Protein AF-0000000082655711 (afdb_homodimer)

Sequence (276 aa):
MALKSEDLSSGFRHGKVMAFINERMSRHAKGPEFYLENVSLSWEKVEDKLRAILEDRLVPSQAKEACAWSSLALGVRFAYKQSQLHRHRVQWLHDFAGLHRSAAQALASDLTLLAAQHEVERKEAAFRLQLTQATLAEMALKSEDLSSGFRHGKVMAFINERMSRHAKGPEFYLENVSLSWEKVEDKLRAILEDRLVPSQAKEACAWSSLALGVRFAYKQSQLHRHRVQWLHDFAGLHRSAAQALASDLTLLAAQHEVERKEAAFRLQLTQATLAE

pLDDT: mean 95.24, std 4.36, range [66.62, 98.81]

InterPro domains:
  IPR028193 Testis-expressed protein 13 A-D, N-terminal [PF15186] (6-138)

Radius of gyration: 34.62 Å; Cα contacts (8 Å, |Δi|>4): 309; chains: 2; bounding box: 37×112×72 Å

Secondary structure (DSSP, 8-state):
--S-TT-TTSS---HHHHHHHHHHHTTSTHHHHHHHHTTTS-HHHHHHHHHHHHH-TTS-HHHHHHHHHHHHHHHHHHHHHHHHHHHHHHHHHHHHHHHHHHHHHHHHHHHHHHHHHHHHHHHHHHHHHHHHHHHHH-/--S-TT-TTSS---HHHHHHHHHHHTTSTHHHHHHHHTTTS-HHHHHHHHHHHHH-TTS-HHHHHHHHHHHHHHHHHHHHHHHHHHHHHHHHHHHHHHHHHHHHHHHHHHHHHHHHHHHHHHHHHHHHHHHHHHHHH-

Foldseek 3Di:
DLQDPPPPLLLDDDPVVSVVLVVLLVLDPLLSVLLVVCLPDALVVLVVVLVVLVPDPVHDPSNNRSSVSSSVSSVSSNVSVVVVVVVVVVVVVVVVVVVVVVVVVVVVVVVVVVVVVVVVVVVVVVVVVVVVVVVVVD/DLQDPPPPLLLDDDPVVSVVLVVLLVLDPLQSVLLVVCLPDALVVLVVVLVVLVPDPVHDPSNNRSSVSSSVSSVSSNVSVVVVVVVVVVVVVVVVVVVVVVVVVVVVVVVVVVVVVVVVVVVVVVVVVVVVVVVVVD

Structure (mmCIF, N/CA/C/O backbone):
data_AF-0000000082655711-model_v1
#
loop_
_entity.id
_entity.type
_entity.pdbx_description
1 polymer 'Testis-expressed sequence 13A protein-like'
#
loop_
_atom_site.group_PDB
_atom_site.id
_atom_site.type_symbol
_atom_site.label_atom_id
_atom_site.label_alt_id
_atom_site.label_comp_id
_atom_site.label_asym_id
_atom_site.label_entity_id
_atom_site.label_seq_id
_atom_site.pdbx_PDB_ins_code
_atom_site.Cartn_x
_atom_site.Cartn_y
_atom_site.Cartn_z
_atom_site.occupancy
_atom_site.B_iso_or_equiv
_atom_site.auth_seq_id
_atom_site.auth_comp_id
_atom_site.auth_asym_id
_atom_site.auth_atom_id
_atom_site.pdbx_PDB_model_num
ATOM 1 N N . MET A 1 1 ? -13.398 -25.484 -4.074 1 84 1 MET A N 1
ATOM 2 C CA . MET A 1 1 ? -12.609 -24.469 -4.77 1 84 1 MET A CA 1
ATOM 3 C C . MET A 1 1 ? -12.062 -23.438 -3.787 1 84 1 MET A C 1
ATOM 5 O O . MET A 1 1 ? -12.789 -22.938 -2.924 1 84 1 MET A O 1
ATOM 9 N N . ALA A 1 2 ? -10.828 -23.391 -3.715 1 90 2 ALA A N 1
ATOM 10 C CA . ALA A 1 2 ? -10.164 -22.484 -2.764 1 90 2 ALA A CA 1
ATOM 11 C C . ALA A 1 2 ? -10.398 -21.031 -3.135 1 90 2 ALA A C 1
ATOM 13 O O . ALA A 1 2 ? -10.805 -20.219 -2.293 1 90 2 ALA A O 1
ATOM 14 N N . LEU A 1 3 ? -10.281 -20.734 -4.406 1 92.94 3 LEU A N 1
ATOM 15 C CA . LEU A 1 3 ? -10.57 -19.406 -4.914 1 92.94 3 LEU A CA 1
ATOM 16 C C . LEU A 1 3 ? -12.039 -19.266 -5.289 1 92.94 3 LEU A C 1
ATOM 18 O O . LEU A 1 3 ? -12.484 -19.828 -6.285 1 92.94 3 LEU A O 1
ATOM 22 N N . LYS A 1 4 ? -12.773 -18.547 -4.445 1 90.38 4 LYS A N 1
ATOM 23 C CA . LYS A 1 4 ? -14.211 -18.391 -4.668 1 90.38 4 LYS A CA 1
ATOM 24 C C . LYS A 1 4 ? -14.516 -17.078 -5.391 1 90.38 4 LYS A C 1
ATOM 26 O O . LYS A 1 4 ? -13.945 -16.031 -5.055 1 90.38 4 LYS A O 1
ATOM 31 N N . SER A 1 5 ? -15.422 -17.188 -6.293 1 84.81 5 SER A N 1
ATOM 32 C CA . SER A 1 5 ? -15.781 -16.016 -7.082 1 84.81 5 SER A CA 1
ATOM 33 C C . SER A 1 5 ? -16.422 -14.938 -6.215 1 84.81 5 SER A C 1
ATOM 35 O O . SER A 1 5 ? -16.344 -13.75 -6.527 1 84.81 5 SER A O 1
ATOM 37 N N . GLU A 1 6 ? -16.969 -15.32 -5.172 1 87.62 6 GLU A N 1
ATOM 38 C CA . GLU A 1 6 ? -17.672 -14.383 -4.293 1 87.62 6 GLU A CA 1
ATOM 39 C C . GLU A 1 6 ? -16.688 -13.656 -3.377 1 87.62 6 GLU A C 1
ATOM 41 O O . GLU A 1 6 ? -17.062 -12.688 -2.711 1 87.62 6 GLU A O 1
ATOM 46 N N . ASP A 1 7 ? -15.547 -14.156 -3.332 1 90.38 7 ASP A N 1
ATOM 47 C CA . ASP A 1 7 ? -14.555 -13.523 -2.469 1 90.38 7 ASP A CA 1
ATOM 48 C C . ASP A 1 7 ? -13.93 -12.312 -3.148 1 90.38 7 ASP A C 1
ATOM 50 O O . ASP A 1 7 ? -12.953 -12.445 -3.898 1 90.38 7 ASP A O 1
ATOM 54 N N . LEU A 1 8 ? -14.352 -11.203 -2.809 1 87.75 8 LEU A N 1
ATOM 55 C CA . LEU A 1 8 ? -13.93 -9.953 -3.426 1 87.75 8 LEU A CA 1
ATOM 56 C C . LEU A 1 8 ? -12.516 -9.578 -2.998 1 87.75 8 LEU A C 1
ATOM 58 O O . LEU A 1 8 ? -11.891 -8.703 -3.604 1 87.75 8 LEU A O 1
ATOM 62 N N . SER A 1 9 ? -12.016 -10.281 -2.027 1 92.56 9 SER A N 1
ATOM 63 C CA . SER A 1 9 ? -10.695 -9.945 -1.495 1 92.56 9 SER A CA 1
ATOM 64 C C . SER A 1 9 ? -9.609 -10.805 -2.123 1 92.56 9 SER A C 1
ATOM 66 O O . SER A 1 9 ? -8.438 -10.727 -1.732 1 92.56 9 SER A O 1
ATOM 68 N N . SER A 1 10 ? -9.977 -11.633 -3.061 1 94.5 10 SER A N 1
ATOM 69 C CA . SER A 1 10 ? -9.016 -12.578 -3.629 1 94.5 10 SER A CA 1
ATOM 70 C C . SER A 1 10 ? -7.973 -11.852 -4.477 1 94.5 10 SER A C 1
ATOM 72 O O . SER A 1 10 ? -6.859 -12.352 -4.656 1 94.5 10 SER A O 1
ATOM 74 N N . GLY A 1 11 ? -8.383 -10.781 -5.027 1 95.81 11 GLY A N 1
ATOM 75 C CA . GLY A 1 11 ? -7.484 -10.008 -5.867 1 95.81 11 GLY A CA 1
ATOM 76 C C . GLY A 1 11 ? -7.633 -10.312 -7.344 1 95.81 11 GLY A C 1
ATOM 77 O O . GLY A 1 11 ? -6.965 -9.695 -8.18 1 95.81 11 GLY A O 1
ATOM 78 N N . PHE A 1 12 ? -8.523 -11.25 -7.594 1 97.12 12 PHE A N 1
ATOM 79 C CA . PHE A 1 12 ? -8.766 -11.641 -8.977 1 97.12 12 PHE A CA 1
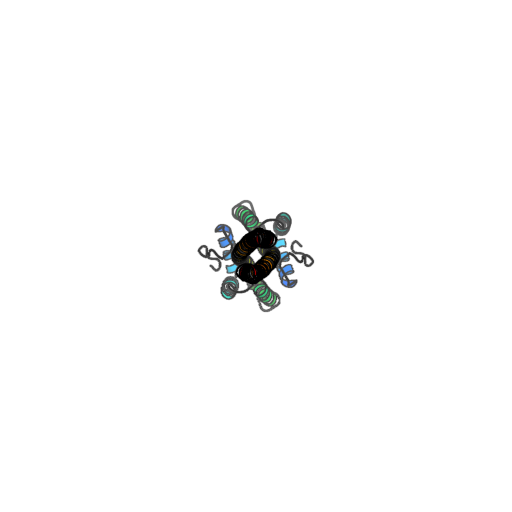ATOM 80 C C . PHE A 1 12 ? -10.086 -11.055 -9.484 1 97.12 12 PHE A C 1
ATOM 82 O O . PHE A 1 12 ? -11.07 -11.023 -8.75 1 97.12 12 PHE A O 1
ATOM 89 N N . ARG A 1 13 ? -10.109 -10.617 -10.688 1 95.38 13 ARG A N 1
ATOM 90 C CA . ARG A 1 13 ? -11.289 -9.977 -11.258 1 95.38 13 ARG A CA 1
ATOM 91 C C . ARG A 1 13 ? -11.992 -10.906 -12.25 1 95.38 13 ARG A C 1
ATOM 93 O O . ARG A 1 13 ? -13.211 -10.859 -12.391 1 95.38 13 ARG A O 1
ATOM 100 N N . HIS A 1 14 ? -11.195 -11.781 -12.859 1 96.44 14 HIS A N 1
ATOM 101 C CA . HIS A 1 14 ? -11.734 -12.578 -13.953 1 96.44 14 HIS A CA 1
ATOM 102 C C . HIS A 1 14 ? -12.016 -14.008 -13.508 1 96.44 14 HIS A C 1
ATOM 104 O O . HIS A 1 14 ? -11.102 -14.711 -13.062 1 96.44 14 HIS A O 1
ATOM 110 N N . GLY A 1 15 ? -13.18 -14.453 -13.727 1 95.31 15 GLY A N 1
ATOM 111 C CA . GLY A 1 15 ? -13.594 -15.797 -13.352 1 95.31 15 GLY A CA 1
ATOM 112 C C . GLY A 1 15 ? -12.789 -16.891 -14.023 1 95.31 15 GLY A C 1
ATOM 113 O O . GLY A 1 15 ? -12.461 -17.906 -13.406 1 95.31 15 GLY A O 1
ATOM 114 N N . LYS A 1 16 ? -12.492 -16.641 -15.297 1 96 16 LYS A N 1
ATOM 115 C CA . LYS A 1 16 ? -11.727 -17.609 -16.062 1 96 16 LYS A CA 1
ATOM 116 C C . LYS A 1 16 ? -10.352 -17.859 -15.438 1 96 16 LYS A C 1
ATOM 118 O O . LYS A 1 16 ? -9.875 -18.984 -15.391 1 96 16 LYS A O 1
ATOM 123 N N . VAL A 1 17 ? -9.75 -16.797 -14.977 1 97.88 17 VAL A N 1
ATOM 124 C CA . VAL A 1 17 ? -8.438 -16.891 -14.344 1 97.88 17 VAL A CA 1
ATOM 125 C C . VAL A 1 17 ? -8.555 -17.656 -13.023 1 97.88 17 VAL A C 1
ATOM 127 O O . VAL A 1 17 ? -7.785 -18.578 -12.766 1 97.88 17 VAL A O 1
ATOM 130 N N . MET A 1 18 ? -9.523 -17.328 -12.281 1 97.62 18 MET A N 1
ATOM 131 C CA . MET A 1 18 ? -9.75 -17.984 -10.992 1 97.62 18 MET A CA 1
ATOM 132 C C . MET A 1 18 ? -9.992 -19.484 -11.18 1 97.62 18 MET A C 1
ATOM 134 O O . MET A 1 18 ? -9.43 -20.297 -10.453 1 97.62 18 MET A O 1
ATOM 138 N N . ALA A 1 19 ? -10.828 -19.797 -12.133 1 97.12 19 ALA A N 1
ATOM 139 C CA . ALA A 1 19 ? -11.133 -21.188 -12.406 1 97.12 19 ALA A CA 1
ATOM 140 C C . ALA A 1 19 ? -9.875 -21.969 -12.789 1 97.12 19 ALA A C 1
ATOM 142 O O . ALA A 1 19 ? -9.68 -23.094 -12.344 1 97.12 19 ALA A O 1
ATOM 143 N N . PHE A 1 20 ? -9.047 -21.359 -13.594 1 98.25 20 PHE A N 1
ATOM 144 C CA . PHE A 1 20 ? -7.82 -22 -14.055 1 98.25 20 PHE A CA 1
ATOM 145 C C . PHE A 1 20 ? -6.887 -22.297 -12.883 1 98.25 20 PHE A C 1
ATOM 147 O O . PHE A 1 20 ? -6.363 -23.406 -12.758 1 98.25 20 PHE A O 1
ATOM 154 N N . ILE A 1 21 ? -6.695 -21.266 -12.039 1 98.19 21 ILE A N 1
ATOM 155 C CA . ILE A 1 21 ? -5.805 -21.406 -10.891 1 98.19 21 ILE A CA 1
ATOM 156 C C . ILE A 1 21 ? -6.367 -22.438 -9.922 1 98.19 21 ILE A C 1
ATOM 158 O O . ILE A 1 21 ? -5.625 -23.266 -9.391 1 98.19 21 ILE A O 1
ATOM 162 N N . ASN A 1 22 ? -7.684 -22.438 -9.758 1 98.19 22 ASN A N 1
ATOM 163 C CA . ASN A 1 22 ? -8.32 -23.422 -8.891 1 98.19 22 ASN A CA 1
ATOM 164 C C . ASN A 1 22 ? -8.078 -24.844 -9.391 1 98.19 22 ASN A C 1
ATOM 166 O O . ASN A 1 22 ? -7.828 -25.75 -8.594 1 98.19 22 ASN A O 1
ATOM 170 N N . GLU A 1 23 ? -8.164 -24.969 -10.625 1 98.06 23 GLU A N 1
ATOM 171 C CA . GLU A 1 23 ? -7.914 -26.281 -11.211 1 98.06 23 GLU A CA 1
ATOM 172 C C . GLU A 1 23 ? -6.488 -26.75 -10.945 1 98.06 23 GLU A C 1
ATOM 174 O O . GLU A 1 23 ? -6.262 -27.922 -10.617 1 98.06 23 GLU A O 1
ATOM 179 N N . ARG A 1 24 ? -5.562 -25.828 -11.062 1 97.88 24 ARG A N 1
ATOM 180 C CA . ARG A 1 24 ? -4.164 -26.172 -10.836 1 97.88 24 ARG A CA 1
ATOM 181 C C . ARG A 1 24 ? -3.912 -26.5 -9.367 1 97.88 24 ARG A C 1
ATOM 183 O O . ARG A 1 24 ? -3.217 -27.469 -9.047 1 97.88 24 ARG A O 1
ATOM 190 N N . MET A 1 25 ? -4.496 -25.781 -8.492 1 97.5 25 MET A N 1
ATOM 191 C CA . MET A 1 25 ? -4.375 -26.016 -7.059 1 97.5 25 MET A CA 1
ATOM 192 C C . MET A 1 25 ? -4.957 -27.375 -6.68 1 97.5 25 MET A C 1
ATOM 194 O O . MET A 1 25 ? -4.445 -28.047 -5.777 1 97.5 25 MET A O 1
ATOM 198 N N . SER A 1 26 ? -5.984 -27.797 -7.355 1 97.69 26 SER A N 1
ATOM 199 C CA . SER A 1 26 ? -6.766 -28.969 -6.973 1 97.69 26 SER A CA 1
ATOM 200 C C . SER A 1 26 ? -6.141 -30.25 -7.512 1 97.69 26 SER A C 1
ATOM 202 O O . SER A 1 26 ? -6.668 -31.344 -7.293 1 97.69 26 SER A O 1
ATOM 204 N N . ARG A 1 27 ? -5.016 -30.094 -8.242 1 97.19 27 ARG A N 1
ATOM 205 C CA . ARG A 1 27 ? -4.336 -31.281 -8.734 1 97.19 27 ARG A CA 1
ATOM 206 C C . ARG A 1 27 ? -3.826 -32.125 -7.582 1 97.19 27 ARG A C 1
ATOM 208 O O . ARG A 1 27 ? -3.514 -33.312 -7.77 1 97.19 27 ARG A O 1
ATOM 215 N N . HIS A 1 28 ? -3.693 -31.578 -6.469 1 97.81 28 HIS A N 1
ATOM 216 C CA . HIS A 1 28 ? -3.412 -32.281 -5.219 1 97.81 28 HIS A CA 1
ATOM 217 C C . HIS A 1 28 ? -4.207 -31.672 -4.062 1 97.81 28 HIS A C 1
ATOM 219 O O . HIS A 1 28 ? -4.371 -30.453 -3.98 1 97.81 28 HIS A O 1
ATOM 225 N N . ALA A 1 29 ? -4.598 -32.5 -3.164 1 96.75 29 ALA A N 1
ATOM 226 C CA . ALA A 1 29 ? -5.465 -32.062 -2.07 1 96.75 29 ALA A CA 1
ATOM 227 C C . ALA A 1 29 ? -4.785 -30.984 -1.223 1 96.75 29 ALA A C 1
ATOM 229 O O . ALA A 1 29 ? -5.453 -30.109 -0.664 1 96.75 29 ALA A O 1
ATOM 230 N N . LYS A 1 30 ? -3.5 -30.969 -1.137 1 97.31 30 LYS A N 1
ATOM 231 C CA . LYS A 1 30 ? -2.754 -30.031 -0.296 1 97.31 30 LYS A CA 1
ATOM 232 C C . LYS A 1 30 ? -2.826 -28.609 -0.851 1 97.31 30 LYS A C 1
ATOM 234 O O . LYS A 1 30 ? -2.553 -27.656 -0.136 1 97.31 30 LYS A O 1
ATOM 239 N N . GLY A 1 31 ? -3.188 -28.562 -2.133 1 97.88 31 GLY A N 1
ATOM 240 C CA . GLY A 1 31 ? -3.287 -27.25 -2.746 1 97.88 31 GLY A CA 1
ATOM 241 C C . GLY A 1 31 ? -4.34 -26.359 -2.104 1 97.88 31 GLY A C 1
ATOM 242 O O . GLY A 1 31 ? -4.012 -25.391 -1.428 1 97.88 31 GLY A O 1
ATOM 243 N N . PRO A 1 32 ? -5.582 -26.828 -2.248 1 97.81 32 PRO A N 1
ATOM 244 C CA . PRO A 1 32 ? -6.656 -26.047 -1.635 1 97.81 32 PRO A CA 1
ATOM 245 C C . PRO A 1 32 ? -6.52 -25.938 -0.118 1 97.81 32 PRO A C 1
ATOM 247 O O . PRO A 1 32 ? -6.844 -24.906 0.467 1 97.81 32 PRO A O 1
ATOM 250 N N . GLU A 1 33 ? -6.078 -26.969 0.496 1 98 33 GLU A N 1
ATOM 251 C CA . GLU A 1 33 ? -5.875 -26.938 1.942 1 98 33 GLU A CA 1
ATOM 252 C C . GLU A 1 33 ? -4.875 -25.859 2.346 1 98 33 GLU A C 1
ATOM 254 O O . GLU A 1 33 ? -5.109 -25.125 3.301 1 98 33 GLU A O 1
ATOM 259 N N . PHE A 1 34 ? -3.785 -25.766 1.668 1 98.62 34 PHE A N 1
ATOM 260 C CA . PHE A 1 34 ? -2.762 -24.766 1.931 1 98.62 34 PHE A CA 1
ATOM 261 C C . PHE A 1 34 ? -3.336 -23.359 1.804 1 98.62 34 PHE A C 1
ATOM 263 O O . PHE A 1 34 ? -3.076 -22.5 2.646 1 98.62 34 PHE A O 1
ATOM 270 N N . TYR A 1 35 ? -4.066 -23.156 0.752 1 98.44 35 TYR A N 1
ATOM 271 C CA . TYR A 1 35 ? -4.66 -21.844 0.518 1 98.44 35 TYR A CA 1
ATOM 272 C C . TYR A 1 35 ? -5.539 -21.422 1.689 1 98.44 35 TYR A C 1
ATOM 274 O O . TYR A 1 35 ? -5.375 -20.328 2.236 1 98.44 35 TYR A O 1
ATOM 282 N N . LEU A 1 36 ? -6.426 -22.328 2.037 1 97.62 36 LEU A N 1
ATOM 283 C CA . LEU A 1 36 ? -7.422 -22.016 3.057 1 97.62 36 LEU A CA 1
ATOM 284 C C . LEU A 1 36 ? -6.762 -21.812 4.418 1 97.62 36 LEU A C 1
ATOM 286 O O . LEU A 1 36 ? -7.18 -20.969 5.203 1 97.62 36 LEU A O 1
ATOM 290 N N . GLU A 1 37 ? -5.77 -22.531 4.723 1 97.81 37 GLU A N 1
ATOM 291 C CA . GLU A 1 37 ? -5.082 -22.453 6.008 1 97.81 37 GLU A CA 1
ATOM 292 C C . GLU A 1 37 ? -4.281 -21.172 6.137 1 97.81 37 GLU A C 1
ATOM 294 O O . GLU A 1 37 ? -3.98 -20.734 7.25 1 97.81 37 GLU A O 1
ATOM 299 N N . ASN A 1 38 ? -3.959 -20.531 5.012 1 98.12 38 ASN A N 1
ATOM 300 C CA . ASN A 1 38 ? -2.98 -19.453 5.078 1 98.12 38 ASN A CA 1
ATOM 301 C C . ASN A 1 38 ? -3.553 -18.156 4.535 1 98.12 38 ASN A C 1
ATOM 303 O O . ASN A 1 38 ? -2.805 -17.219 4.246 1 98.12 38 ASN A O 1
ATOM 307 N N . VAL A 1 39 ? -4.828 -18.016 4.418 1 96.75 39 VAL A N 1
ATOM 308 C CA . VAL A 1 39 ? -5.516 -16.906 3.781 1 96.75 39 VAL A CA 1
ATOM 309 C C . VAL A 1 39 ? -5.254 -15.617 4.566 1 96.75 39 VAL A C 1
ATOM 311 O O . VAL A 1 39 ? -5.242 -14.523 3.996 1 96.75 39 VAL A O 1
ATOM 314 N N . SER A 1 40 ? -4.992 -15.727 5.84 1 95.62 40 SER A N 1
ATOM 315 C CA . SER A 1 40 ? -4.883 -14.547 6.695 1 95.62 40 SER A CA 1
ATOM 316 C C . SER A 1 40 ? -3.426 -14.148 6.906 1 95.62 40 SER A C 1
ATOM 318 O O . SER A 1 40 ? -3.141 -13.141 7.555 1 95.62 40 SER A O 1
ATOM 320 N N . LEU A 1 41 ? -2.533 -14.867 6.34 1 97.19 41 LEU A N 1
ATOM 321 C CA . LEU A 1 41 ? -1.117 -14.633 6.602 1 97.19 41 LEU A CA 1
ATOM 322 C C . LEU A 1 41 ? -0.55 -13.602 5.633 1 97.19 41 LEU A C 1
ATOM 324 O O . LEU A 1 41 ? -1.134 -13.352 4.578 1 97.19 41 LEU A O 1
ATOM 328 N N . SER A 1 42 ? 0.611 -13.039 6.062 1 96.12 42 SER A N 1
ATOM 329 C CA . SER A 1 42 ? 1.376 -12.172 5.172 1 96.12 42 SER A CA 1
ATOM 330 C C . SER A 1 42 ? 2.109 -12.977 4.105 1 96.12 42 SER A C 1
ATOM 332 O O . SER A 1 42 ? 2.275 -14.195 4.246 1 96.12 42 SER A O 1
ATOM 334 N N . TRP A 1 43 ? 2.521 -12.336 3.094 1 97.19 43 TRP A N 1
ATOM 335 C CA . TRP A 1 43 ? 3.24 -13 2.012 1 97.19 43 TRP A CA 1
ATOM 336 C C . TRP A 1 43 ? 4.523 -13.641 2.523 1 97.19 43 TRP A C 1
ATOM 338 O O . TRP A 1 43 ? 4.852 -14.773 2.15 1 97.19 43 TRP A O 1
ATOM 348 N N . GLU A 1 44 ? 5.254 -12.938 3.365 1 96.56 44 GLU A N 1
ATOM 349 C CA . GLU A 1 44 ? 6.512 -13.461 3.896 1 96.56 44 GLU A CA 1
ATOM 350 C C . GLU A 1 44 ? 6.309 -14.805 4.582 1 96.56 44 GLU A C 1
ATOM 352 O O . GLU A 1 44 ? 7.102 -15.734 4.391 1 96.56 44 GLU A O 1
ATOM 357 N N . LYS A 1 45 ? 5.27 -14.852 5.367 1 98.25 45 LYS A N 1
ATOM 358 C CA . LYS A 1 45 ? 4.969 -16.078 6.086 1 98.25 45 LYS A CA 1
ATOM 359 C C . LYS A 1 45 ? 4.543 -17.188 5.125 1 98.25 45 LYS A C 1
ATOM 361 O O . LYS A 1 45 ? 4.945 -18.344 5.277 1 98.25 45 LYS A O 1
ATOM 366 N N . VAL A 1 46 ? 3.77 -16.859 4.168 1 98.69 46 VAL A N 1
ATOM 367 C CA . VAL A 1 46 ? 3.334 -17.828 3.158 1 98.69 46 VAL A CA 1
ATOM 368 C C . VAL A 1 46 ? 4.547 -18.359 2.398 1 98.69 46 VAL A C 1
ATOM 370 O O . VAL A 1 46 ? 4.668 -19.562 2.188 1 98.69 46 VAL A O 1
ATOM 373 N N . GLU A 1 47 ? 5.438 -17.453 1.994 1 98.62 47 GLU A N 1
ATOM 374 C CA . GLU A 1 47 ? 6.621 -17.891 1.26 1 98.62 47 GLU A CA 1
ATOM 375 C C . GLU A 1 47 ? 7.496 -18.797 2.111 1 98.62 47 GLU A C 1
ATOM 377 O O . GLU A 1 47 ? 8.055 -19.781 1.609 1 98.62 47 GLU A O 1
ATOM 382 N N . ASP A 1 48 ? 7.625 -18.469 3.393 1 98.62 48 ASP A N 1
ATOM 383 C CA . ASP A 1 48 ? 8.383 -19.312 4.305 1 98.62 48 ASP A CA 1
ATOM 384 C C . ASP A 1 48 ? 7.836 -20.734 4.316 1 98.62 48 ASP A C 1
ATOM 386 O O . ASP A 1 48 ? 8.602 -21.703 4.262 1 98.62 48 ASP A O 1
ATOM 390 N N . LYS A 1 49 ? 6.551 -20.844 4.41 1 98.69 49 LYS A N 1
ATOM 391 C CA . LYS A 1 49 ? 5.906 -22.156 4.438 1 98.69 49 LYS A CA 1
ATOM 392 C C . LYS A 1 49 ? 6.121 -22.891 3.121 1 98.69 49 LYS A C 1
ATOM 394 O O . LYS A 1 49 ? 6.363 -24.109 3.121 1 98.69 49 LYS A O 1
ATOM 399 N N . LEU A 1 50 ? 5.992 -22.156 2.037 1 98.81 50 LEU A N 1
ATOM 400 C CA . LEU A 1 50 ? 6.23 -22.781 0.739 1 98.81 50 LEU A CA 1
ATOM 401 C C . LEU A 1 50 ? 7.664 -23.297 0.637 1 98.81 50 LEU A C 1
ATOM 403 O O . LEU A 1 50 ? 7.898 -24.406 0.152 1 98.81 50 LEU A O 1
ATOM 407 N N . ARG A 1 51 ? 8.609 -22.469 1.069 1 98.62 51 ARG A N 1
ATOM 408 C CA . ARG A 1 51 ? 10.008 -22.891 1.061 1 98.62 51 ARG A CA 1
ATOM 409 C C . ARG A 1 51 ? 10.18 -24.219 1.796 1 98.62 51 ARG A C 1
ATOM 411 O O . ARG A 1 51 ? 10.844 -25.125 1.298 1 98.62 51 ARG A O 1
ATOM 418 N N . ALA A 1 52 ? 9.57 -24.312 2.947 1 98.62 52 ALA A N 1
ATOM 419 C CA . ALA A 1 52 ? 9.672 -25.531 3.744 1 98.62 52 ALA A CA 1
ATOM 420 C C . ALA A 1 52 ? 9.102 -26.719 2.988 1 98.62 52 ALA A C 1
ATOM 422 O O . ALA A 1 52 ? 9.68 -27.812 3.012 1 98.62 52 ALA A O 1
ATOM 423 N N . ILE A 1 53 ? 8.031 -26.562 2.326 1 98.75 53 ILE A N 1
ATOM 424 C CA . ILE A 1 53 ? 7.395 -27.625 1.559 1 98.75 53 ILE A CA 1
ATOM 425 C C . ILE A 1 53 ? 8.305 -28.047 0.404 1 98.75 53 ILE A C 1
ATOM 427 O O . ILE A 1 53 ? 8.5 -29.234 0.159 1 98.75 53 ILE A O 1
ATOM 431 N N . LEU A 1 54 ? 8.891 -27.094 -0.286 1 98.62 54 LEU A N 1
ATOM 432 C CA . LEU A 1 54 ? 9.727 -27.359 -1.448 1 98.62 54 LEU A CA 1
ATOM 433 C C . LEU A 1 54 ? 11.008 -28.078 -1.037 1 98.62 54 LEU A C 1
ATOM 435 O O . LEU A 1 54 ? 11.586 -28.828 -1.819 1 98.62 54 LEU A O 1
ATOM 439 N N . GLU A 1 55 ? 11.422 -27.906 0.15 1 98.12 55 GLU A N 1
ATOM 440 C CA . GLU A 1 55 ? 12.664 -28.484 0.632 1 98.12 55 GLU A CA 1
ATOM 441 C C . GLU A 1 55 ? 12.422 -29.859 1.259 1 98.12 55 GLU A C 1
ATOM 443 O O . GLU A 1 55 ? 13.367 -30.625 1.48 1 98.12 55 GLU A O 1
ATOM 448 N N . ASP A 1 56 ? 11.164 -30.141 1.529 1 97.75 56 ASP A N 1
ATOM 449 C CA . ASP A 1 56 ? 10.828 -31.406 2.156 1 97.75 56 ASP A CA 1
ATOM 450 C C . ASP A 1 56 ? 10.797 -32.531 1.126 1 97.75 56 ASP A C 1
ATOM 452 O O . ASP A 1 56 ? 9.906 -32.594 0.277 1 97.75 56 ASP A O 1
ATOM 456 N N . ARG A 1 57 ? 11.617 -33.531 1.192 1 96.31 57 ARG A N 1
ATOM 457 C CA . ARG A 1 57 ? 11.773 -34.594 0.23 1 96.31 57 ARG A CA 1
ATOM 458 C C . ARG A 1 57 ? 10.609 -35.594 0.321 1 96.31 57 ARG A C 1
ATOM 460 O O . ARG A 1 57 ? 10.367 -36.375 -0.608 1 96.31 57 ARG A O 1
ATOM 467 N N . LEU A 1 58 ? 9.93 -35.469 1.37 1 97.5 58 LEU A N 1
ATOM 468 C CA . LEU A 1 58 ? 8.828 -36.438 1.576 1 97.5 58 LEU A CA 1
ATOM 469 C C . LEU A 1 58 ? 7.566 -35.938 0.875 1 97.5 58 LEU A C 1
ATOM 471 O O . LEU A 1 58 ? 6.621 -36.719 0.691 1 97.5 58 LEU A O 1
ATOM 475 N N . VAL A 1 59 ? 7.559 -34.719 0.497 1 97.69 59 VAL A N 1
ATOM 476 C CA . VAL A 1 59 ? 6.387 -34.156 -0.173 1 97.69 59 VAL A CA 1
ATOM 477 C C . VAL A 1 59 ? 6.465 -34.438 -1.671 1 97.69 59 VAL A C 1
ATOM 479 O O . VAL A 1 59 ? 7.449 -34.094 -2.326 1 97.69 59 VAL A O 1
ATOM 482 N N . PRO A 1 60 ? 5.43 -35 -2.148 1 97.69 60 PRO A N 1
ATOM 483 C CA . PRO A 1 60 ? 5.441 -35.312 -3.58 1 97.69 60 PRO A CA 1
ATOM 484 C C . PRO A 1 60 ? 5.434 -34.094 -4.461 1 97.69 60 PRO A C 1
ATOM 486 O O . PRO A 1 60 ? 4.953 -33.031 -4.039 1 97.69 60 PRO A O 1
ATOM 489 N N . SER A 1 61 ? 5.895 -34.156 -5.641 1 97.38 61 SER A N 1
ATOM 490 C CA . SER A 1 61 ? 6.039 -33.062 -6.578 1 97.38 61 SER A CA 1
ATOM 491 C C . SER A 1 61 ? 4.691 -32.406 -6.879 1 97.38 61 SER A C 1
ATOM 493 O O . SER A 1 61 ? 4.594 -31.172 -6.98 1 97.38 61 SER A O 1
ATOM 495 N N . GLN A 1 62 ? 3.67 -33.281 -7.027 1 97.62 62 GLN A N 1
ATOM 496 C CA . GLN A 1 62 ? 2.346 -32.719 -7.32 1 97.62 62 GLN A CA 1
ATOM 497 C C . GLN A 1 62 ? 1.844 -31.844 -6.18 1 97.62 62 GLN A C 1
ATOM 499 O O . GLN A 1 62 ? 1.212 -30.812 -6.418 1 97.62 62 GLN A O 1
ATOM 504 N N . ALA A 1 63 ? 2.129 -32.281 -5.016 1 98.31 63 ALA A N 1
ATOM 505 C CA . ALA A 1 63 ? 1.745 -31.5 -3.844 1 98.31 63 ALA A CA 1
ATOM 506 C C . ALA A 1 63 ? 2.529 -30.188 -3.779 1 98.31 63 ALA A C 1
ATOM 508 O O . ALA A 1 63 ? 1.974 -29.141 -3.439 1 98.31 63 ALA A O 1
ATOM 509 N N . LYS A 1 64 ? 3.832 -30.219 -4.051 1 98.62 64 LYS A N 1
ATOM 510 C CA . LYS A 1 64 ? 4.664 -29.031 -4.086 1 98.62 64 LYS A CA 1
ATOM 511 C C . LYS A 1 64 ? 4.125 -28.016 -5.086 1 98.62 64 LYS A C 1
ATOM 513 O O . LYS A 1 64 ? 4.008 -26.828 -4.773 1 98.62 64 LYS A O 1
ATOM 518 N N . GLU A 1 65 ? 3.775 -28.547 -6.195 1 98.69 65 GLU A N 1
ATOM 519 C CA . GLU A 1 65 ? 3.262 -27.672 -7.246 1 98.69 65 GLU A CA 1
ATOM 520 C C . GLU A 1 65 ? 1.923 -27.047 -6.844 1 98.69 65 GLU A C 1
ATOM 522 O O . GLU A 1 65 ? 1.706 -25.844 -7.023 1 98.69 65 GLU A O 1
ATOM 527 N N . ALA A 1 66 ? 1.039 -27.891 -6.324 1 98.62 66 ALA A N 1
ATOM 528 C CA . ALA A 1 66 ? -0.27 -27.406 -5.895 1 98.62 66 ALA A CA 1
ATOM 529 C C . ALA A 1 66 ? -0.131 -26.328 -4.828 1 98.62 66 ALA A C 1
ATOM 531 O O . ALA A 1 66 ? -0.813 -25.297 -4.879 1 98.62 66 ALA A O 1
ATOM 532 N N . CYS A 1 67 ? 0.759 -26.531 -3.91 1 98.75 67 CYS A N 1
ATOM 533 C CA . CYS A 1 67 ? 0.978 -25.547 -2.848 1 98.75 67 CYS A CA 1
ATOM 534 C C . CYS A 1 67 ? 1.602 -24.281 -3.4 1 98.75 67 CYS A C 1
ATOM 536 O O . CYS A 1 67 ? 1.325 -23.188 -2.906 1 98.75 67 CYS A O 1
ATOM 538 N N . ALA A 1 68 ? 2.447 -24.391 -4.375 1 98.81 68 ALA A N 1
ATOM 539 C CA . ALA A 1 68 ? 3.043 -23.219 -4.992 1 98.81 68 ALA A CA 1
ATOM 540 C C . ALA A 1 68 ? 1.981 -22.359 -5.684 1 98.81 68 ALA A C 1
ATOM 542 O O . ALA A 1 68 ? 1.996 -21.141 -5.582 1 98.81 68 ALA A O 1
ATOM 543 N N . TRP A 1 69 ? 1.048 -23 -6.367 1 98.69 69 TRP A N 1
ATOM 544 C CA . TRP A 1 69 ? -0.079 -22.281 -6.949 1 98.69 69 TRP A CA 1
ATOM 545 C C . TRP A 1 69 ? -0.859 -21.516 -5.879 1 98.69 69 TRP A C 1
ATOM 547 O O . TRP A 1 69 ? -1.162 -20.344 -6.035 1 98.69 69 TRP A O 1
ATOM 557 N N . SER A 1 70 ? -1.122 -22.188 -4.809 1 98.69 70 SER A N 1
ATOM 558 C CA . SER A 1 70 ? -1.842 -21.594 -3.686 1 98.69 70 SER A CA 1
ATOM 559 C C . SER A 1 70 ? -1.081 -20.406 -3.105 1 98.69 70 SER A C 1
ATOM 561 O O . SER A 1 70 ? -1.67 -19.359 -2.832 1 98.69 70 SER A O 1
ATOM 563 N N . SER A 1 71 ? 0.197 -20.578 -2.936 1 98.81 71 SER A N 1
ATOM 564 C CA . SER A 1 71 ? 1.026 -19.516 -2.367 1 98.81 71 SER A CA 1
ATOM 565 C C . SER A 1 71 ? 0.976 -18.25 -3.223 1 98.81 71 SER A C 1
ATOM 567 O O . SER A 1 71 ? 0.76 -17.156 -2.707 1 98.81 71 SER A O 1
ATOM 569 N N . LEU A 1 72 ? 1.097 -18.469 -4.477 1 98.69 72 LEU A N 1
ATOM 570 C CA . LEU A 1 72 ? 1.124 -17.312 -5.367 1 98.69 72 LEU A CA 1
ATOM 571 C C . LEU A 1 72 ? -0.243 -16.641 -5.422 1 98.69 72 LEU A C 1
ATOM 573 O O . LEU A 1 72 ? -0.331 -15.406 -5.496 1 98.69 72 LEU A O 1
ATOM 577 N N . ALA A 1 73 ? -1.275 -17.469 -5.43 1 98.31 73 ALA A N 1
ATOM 578 C CA . ALA A 1 73 ? -2.617 -16.891 -5.348 1 98.31 73 ALA A CA 1
ATOM 579 C C . ALA A 1 73 ? -2.785 -16.062 -4.074 1 98.31 73 ALA A C 1
ATOM 581 O O . ALA A 1 73 ? -3.393 -14.992 -4.094 1 98.31 73 ALA A O 1
ATOM 582 N N . LEU A 1 74 ? -2.285 -16.547 -3.002 1 98.31 74 LEU A N 1
ATOM 583 C CA . LEU A 1 74 ? -2.328 -15.828 -1.739 1 98.31 74 LEU A CA 1
ATOM 584 C C . LEU A 1 74 ? -1.538 -14.523 -1.835 1 98.31 74 LEU A C 1
ATOM 586 O O . LEU A 1 74 ? -1.896 -13.523 -1.204 1 98.31 74 LEU A O 1
ATOM 590 N N . GLY A 1 75 ? -0.441 -14.609 -2.615 1 97.69 75 GLY A N 1
ATOM 591 C CA . GLY A 1 75 ? 0.297 -13.383 -2.857 1 97.69 75 GLY A CA 1
ATOM 592 C C . GLY A 1 75 ? -0.547 -12.297 -3.496 1 97.69 75 GLY A C 1
ATOM 593 O O . GLY A 1 75 ? -0.468 -11.133 -3.104 1 97.69 75 GLY A O 1
ATOM 594 N N . VAL A 1 76 ? -1.329 -12.672 -4.422 1 97.19 76 VAL A N 1
ATOM 595 C CA . VAL A 1 76 ? -2.213 -11.742 -5.105 1 97.19 76 VAL A CA 1
ATOM 596 C C . VAL A 1 76 ? -3.258 -11.203 -4.125 1 97.19 76 VAL A C 1
ATOM 598 O O . VAL A 1 76 ? -3.537 -10.008 -4.098 1 97.19 76 VAL A O 1
ATOM 601 N N . ARG A 1 77 ? -3.783 -12.07 -3.361 1 96.94 77 ARG A N 1
ATOM 602 C CA . ARG A 1 77 ? -4.746 -11.664 -2.344 1 96.94 77 ARG A CA 1
ATOM 603 C C . ARG A 1 77 ? -4.141 -10.641 -1.386 1 96.94 77 ARG A C 1
ATOM 605 O O . ARG A 1 77 ? -4.77 -9.633 -1.063 1 96.94 77 ARG A O 1
ATOM 612 N N . PHE A 1 78 ? -3.004 -10.969 -0.923 1 96.5 78 PHE A N 1
ATOM 613 C CA . PHE A 1 78 ? -2.299 -10.086 0.001 1 96.5 78 PHE A CA 1
ATOM 614 C C . PHE A 1 78 ? -2.109 -8.703 -0.61 1 96.5 78 PHE A C 1
ATOM 616 O O . PHE A 1 78 ? -2.303 -7.691 0.064 1 96.5 78 PHE A O 1
ATOM 623 N N . ALA A 1 79 ? -1.714 -8.711 -1.816 1 95.25 79 ALA A N 1
ATOM 624 C CA . ALA A 1 79 ? -1.506 -7.441 -2.514 1 95.25 79 ALA A CA 1
ATOM 625 C C . ALA A 1 79 ? -2.783 -6.605 -2.525 1 95.25 79 ALA A C 1
ATOM 627 O O . ALA A 1 79 ? -2.746 -5.398 -2.271 1 95.25 79 ALA A O 1
ATOM 628 N N . TYR A 1 80 ? -3.822 -7.176 -2.816 1 95.56 80 TYR A N 1
ATOM 629 C CA . TYR A 1 80 ? -5.105 -6.484 -2.869 1 95.56 80 TYR A CA 1
ATOM 630 C C . TYR A 1 80 ? -5.469 -5.906 -1.506 1 95.56 80 TYR A C 1
ATOM 632 O O . TYR A 1 80 ? -5.812 -4.727 -1.397 1 95.56 80 TYR A O 1
ATOM 640 N N . LYS A 1 81 ? -5.375 -6.746 -0.525 1 94.12 81 LYS A N 1
ATOM 641 C CA . LYS A 1 81 ? -5.715 -6.305 0.826 1 94.12 81 LYS A CA 1
ATOM 642 C C . LYS A 1 81 ? -4.828 -5.141 1.263 1 94.12 81 LYS A C 1
ATOM 644 O O . LYS A 1 81 ? -5.312 -4.176 1.856 1 94.12 81 LYS A O 1
ATOM 649 N N . GLN A 1 82 ? -3.584 -5.289 0.983 1 92.19 82 GLN A N 1
ATOM 650 C CA . GLN A 1 82 ? -2.641 -4.23 1.338 1 92.19 82 GLN A CA 1
ATOM 651 C C . GLN A 1 82 ? -2.988 -2.924 0.633 1 92.19 82 GLN A C 1
ATOM 653 O O . GLN A 1 82 ? -2.916 -1.851 1.234 1 92.19 82 GLN A O 1
ATOM 658 N N . SER A 1 83 ? -3.316 -3.006 -0.62 1 91.69 83 SER A N 1
ATOM 659 C CA . SER A 1 83 ? -3.658 -1.813 -1.39 1 91.69 83 SER A CA 1
ATOM 660 C C . SER A 1 83 ? -4.863 -1.096 -0.792 1 91.69 83 SER A C 1
ATOM 662 O O . SER A 1 83 ? -4.883 0.134 -0.71 1 91.69 83 SER A O 1
ATOM 664 N N . GLN A 1 84 ? -5.859 -1.842 -0.408 1 91.88 84 GLN A N 1
ATOM 665 C CA . GLN A 1 84 ? -7.051 -1.266 0.206 1 91.88 84 GLN A CA 1
ATOM 666 C C . GLN A 1 84 ? -6.707 -0.561 1.515 1 91.88 84 GLN A C 1
ATOM 668 O O . GLN A 1 84 ? -7.148 0.566 1.753 1 91.88 84 GLN A O 1
ATOM 673 N N . LEU A 1 85 ? -5.887 -1.162 2.303 1 92.38 85 LEU A N 1
ATOM 674 C CA . LEU A 1 85 ? -5.469 -0.607 3.586 1 92.38 85 LEU A CA 1
ATOM 675 C C . LEU A 1 85 ? -4.652 0.667 3.389 1 92.38 85 LEU A C 1
ATOM 677 O O . LEU A 1 85 ? -4.883 1.667 4.07 1 92.38 85 LEU A O 1
ATOM 681 N N . HIS A 1 86 ? -3.766 0.574 2.473 1 93 86 HIS A N 1
ATOM 682 C CA . HIS A 1 86 ? -2.906 1.719 2.197 1 93 86 HIS A CA 1
ATOM 683 C C . HIS A 1 86 ? -3.713 2.896 1.657 1 93 86 HIS A C 1
ATOM 685 O O . HIS A 1 86 ? -3.457 4.047 2.02 1 93 86 HIS A O 1
ATOM 691 N N . ARG A 1 87 ? -4.688 2.652 0.842 1 92.69 87 ARG A N 1
ATOM 692 C CA . ARG A 1 87 ? -5.527 3.719 0.305 1 92.69 87 ARG A CA 1
ATOM 693 C C . ARG A 1 87 ? -6.27 4.445 1.421 1 92.69 87 ARG A C 1
ATOM 695 O O . ARG A 1 87 ? -6.305 5.676 1.451 1 92.69 87 ARG A O 1
ATOM 702 N N . HIS A 1 88 ? -6.781 3.787 2.365 1 94.62 88 HIS A N 1
ATOM 703 C CA . HIS A 1 88 ? -7.512 4.367 3.486 1 94.62 88 HIS A CA 1
ATOM 704 C C . HIS A 1 88 ? -6.586 5.184 4.383 1 94.62 88 HIS A C 1
ATOM 706 O O . HIS A 1 88 ? -6.941 6.285 4.809 1 94.62 88 HIS A O 1
ATOM 712 N N . ARG A 1 89 ? -5.484 4.605 4.582 1 94.06 89 ARG A N 1
ATOM 713 C CA . ARG A 1 89 ? -4.523 5.27 5.453 1 94.06 89 ARG A CA 1
ATOM 714 C C . ARG A 1 89 ? -4.031 6.574 4.832 1 94.06 89 ARG A C 1
ATOM 716 O O . ARG A 1 89 ? -3.943 7.598 5.512 1 94.06 89 ARG A O 1
ATOM 723 N N . VAL A 1 90 ? -3.746 6.555 3.598 1 94.31 90 VAL A N 1
ATOM 724 C CA . VAL A 1 90 ? -3.273 7.738 2.885 1 94.31 90 VAL A CA 1
ATOM 725 C C . VAL A 1 90 ? -4.367 8.805 2.867 1 94.31 90 VAL A C 1
ATOM 727 O O . VAL A 1 90 ? -4.098 9.977 3.133 1 94.31 90 VAL A O 1
ATOM 730 N N . GLN A 1 91 ? -5.504 8.453 2.617 1 95.19 91 GLN A N 1
ATOM 731 C CA . GLN A 1 91 ? -6.621 9.391 2.598 1 95.19 91 GLN A CA 1
ATOM 732 C C . GLN A 1 91 ? -6.816 10.047 3.965 1 95.19 91 GLN A C 1
ATOM 734 O O . GLN A 1 91 ? -7.008 11.258 4.059 1 95.19 91 GLN A O 1
ATOM 739 N N . TRP A 1 92 ? -6.805 9.242 4.949 1 95.31 92 TRP A N 1
ATOM 740 C CA . TRP A 1 92 ? -6.945 9.742 6.312 1 95.31 92 TRP A CA 1
ATOM 741 C C . TRP A 1 92 ? -5.836 10.742 6.645 1 95.31 92 TRP A C 1
ATOM 743 O O . TRP A 1 92 ? -6.098 11.812 7.195 1 95.31 92 TRP A O 1
ATOM 753 N N . LEU A 1 93 ? -4.625 10.383 6.281 1 95.06 93 LEU A N 1
ATOM 754 C CA . LEU A 1 93 ? -3.488 11.242 6.574 1 95.06 93 LEU A CA 1
ATOM 755 C C . LEU A 1 93 ? -3.568 12.547 5.777 1 95.06 93 LEU A C 1
ATOM 757 O O . LEU A 1 93 ? -3.207 13.609 6.281 1 95.06 93 LEU A O 1
ATOM 761 N N . HIS A 1 94 ? -4.043 12.5 4.566 1 94.81 94 HIS A N 1
ATOM 762 C CA . HIS A 1 94 ? -4.266 13.695 3.758 1 94.81 94 HIS A CA 1
ATOM 763 C C . HIS A 1 94 ? -5.281 14.625 4.414 1 94.81 94 HIS A C 1
ATOM 765 O O . HIS A 1 94 ? -5.051 15.828 4.516 1 94.81 94 HIS A O 1
ATOM 771 N N . ASP A 1 95 ? -6.344 14.078 4.805 1 94.62 95 ASP A N 1
ATOM 772 C CA . ASP A 1 95 ? -7.398 14.852 5.453 1 94.62 95 ASP A CA 1
ATOM 773 C C . ASP A 1 95 ? -6.898 15.484 6.75 1 94.62 95 ASP A C 1
ATOM 775 O O . ASP A 1 95 ? -7.18 16.656 7.027 1 94.62 95 ASP A O 1
ATOM 779 N N . PHE A 1 96 ? -6.234 14.656 7.457 1 94.88 96 PHE A N 1
ATOM 780 C CA . PHE A 1 96 ? -5.672 15.102 8.727 1 94.88 96 PHE A CA 1
ATOM 781 C C . PHE A 1 96 ? -4.688 16.25 8.508 1 94.88 96 PHE A C 1
ATOM 783 O O . PHE A 1 96 ? -4.73 17.25 9.219 1 94.88 96 PHE A O 1
ATOM 790 N N . ALA A 1 97 ? -3.818 16.172 7.66 1 93.5 97 ALA A N 1
ATOM 791 C CA . ALA A 1 97 ? -2.875 17.234 7.316 1 93.5 97 ALA A CA 1
ATOM 792 C C . ALA A 1 97 ? -3.605 18.484 6.848 1 93.5 97 ALA A C 1
ATOM 794 O O . ALA A 1 97 ? -3.236 19.594 7.215 1 93.5 97 ALA A O 1
ATOM 795 N N . GLY A 1 98 ? -4.574 18.266 6.066 1 93.81 98 GLY A N 1
ATOM 796 C CA . GLY A 1 98 ? -5.371 19.375 5.594 1 93.81 98 GLY A CA 1
ATOM 797 C C . GLY A 1 98 ? -6.031 20.156 6.715 1 93.81 98 GLY A C 1
ATOM 798 O O . GLY A 1 98 ? -6.055 21.391 6.695 1 93.81 98 GLY A O 1
ATOM 799 N N . LEU A 1 99 ? -6.555 19.516 7.672 1 94.94 99 LEU A N 1
ATOM 800 C CA . LEU A 1 99 ? -7.176 20.141 8.836 1 94.94 99 LEU A CA 1
ATOM 801 C C . LEU A 1 99 ? -6.168 20.984 9.602 1 94.94 99 LEU A C 1
ATOM 803 O O . LEU A 1 99 ? -6.453 22.141 9.93 1 94.94 99 LEU A O 1
ATOM 807 N N . HIS A 1 100 ? -5.051 20.5 9.82 1 93.06 100 HIS A N 1
ATOM 808 C CA . HIS A 1 100 ? -4.039 21.219 10.586 1 93.06 100 HIS A CA 1
ATOM 809 C C . HIS A 1 100 ? -3.479 22.391 9.781 1 93.06 100 HIS A C 1
ATOM 811 O O . HIS A 1 100 ? -3.197 23.453 10.344 1 93.06 100 HIS A O 1
ATOM 817 N N . ARG A 1 101 ? -3.35 22.109 8.531 1 94.81 101 ARG A N 1
ATOM 818 C CA . ARG A 1 101 ? -2.918 23.203 7.664 1 94.81 101 ARG A CA 1
ATOM 819 C C . ARG A 1 101 ? -3.914 24.359 7.703 1 94.81 101 ARG A C 1
ATOM 821 O O . ARG A 1 101 ? -3.523 25.516 7.867 1 94.81 101 ARG A O 1
ATOM 828 N N . SER A 1 102 ? -5.109 24.094 7.594 1 96.25 102 SER A N 1
ATOM 829 C CA . SER A 1 102 ? -6.152 25.109 7.66 1 96.25 102 SER A CA 1
ATOM 830 C C . SER A 1 102 ? -6.168 25.797 9.016 1 96.25 102 SER A C 1
ATOM 832 O O . SER A 1 102 ? -6.309 27.031 9.102 1 96.25 102 SER A O 1
ATOM 834 N N . ALA A 1 103 ? -6.031 25 10 1 95.44 103 ALA A N 1
ATOM 835 C CA . ALA A 1 103 ? -6 25.562 11.352 1 95.44 103 ALA A CA 1
ATOM 836 C C . ALA A 1 103 ? -4.824 26.531 11.516 1 95.44 103 ALA A C 1
ATOM 838 O O . ALA A 1 103 ? -4.984 27.625 12.055 1 95.44 103 ALA A O 1
ATOM 839 N N . ALA A 1 104 ? -3.701 26.188 11.078 1 95.5 104 ALA A N 1
ATOM 840 C CA . ALA A 1 104 ? -2.521 27.047 11.164 1 95.5 104 ALA A CA 1
ATOM 841 C C . ALA A 1 104 ? -2.721 28.328 10.367 1 95.5 104 ALA A C 1
ATOM 843 O O . ALA A 1 104 ? -2.361 29.422 10.836 1 95.5 104 ALA A O 1
ATOM 844 N N . GLN A 1 105 ? -3.268 28.141 9.219 1 96.56 105 GLN A N 1
ATOM 845 C CA . GLN A 1 105 ? -3.527 29.312 8.383 1 96.56 105 GLN A CA 1
ATOM 846 C C . GLN A 1 105 ? -4.512 30.266 9.062 1 96.56 105 GLN A C 1
ATOM 848 O O . GLN A 1 105 ? -4.32 31.484 9.039 1 96.56 105 GLN A O 1
ATOM 853 N N . ALA A 1 106 ? -5.508 29.734 9.672 1 97.31 106 ALA A N 1
ATOM 854 C CA . ALA A 1 106 ? -6.484 30.547 10.398 1 97.31 106 ALA A CA 1
ATOM 855 C C . ALA A 1 106 ? -5.84 31.234 11.602 1 97.31 106 ALA A C 1
ATOM 857 O O . ALA A 1 106 ? -6.043 32.438 11.82 1 97.31 106 ALA A O 1
ATOM 858 N N . LEU A 1 107 ? -5.055 30.469 12.273 1 97.62 107 LEU A N 1
ATOM 859 C CA . LEU A 1 107 ? -4.383 31.016 13.453 1 97.62 107 LEU A CA 1
ATOM 860 C C . LEU A 1 107 ? -3.391 32.094 13.055 1 97.62 107 LEU A C 1
ATOM 862 O O . LEU A 1 107 ? -3.252 33.094 13.766 1 97.62 107 LEU A O 1
ATOM 866 N N . ALA A 1 108 ? -2.75 31.953 12.031 1 97.31 108 ALA A N 1
ATOM 867 C CA . ALA A 1 108 ? -1.836 32.969 11.523 1 97.31 108 ALA A CA 1
ATOM 868 C C . ALA A 1 108 ? -2.584 34.25 11.172 1 97.31 108 ALA A C 1
ATOM 870 O O . ALA A 1 108 ? -2.121 35.375 11.484 1 97.31 108 ALA A O 1
ATOM 871 N N . SER A 1 109 ? -3.66 34.125 10.547 1 97.94 109 SER A N 1
ATOM 872 C CA . SER A 1 109 ? -4.5 35.281 10.227 1 97.94 109 SER A CA 1
ATOM 873 C C . SER A 1 109 ? -4.984 35.969 11.492 1 97.94 109 SER A C 1
ATOM 875 O O . SER A 1 109 ? -4.941 37.188 11.578 1 97.94 109 SER A O 1
ATOM 877 N N . ASP A 1 110 ? -5.387 35.156 12.414 1 97.75 110 ASP A N 1
ATOM 878 C CA . ASP A 1 110 ? -5.832 35.719 13.695 1 97.75 110 ASP A CA 1
ATOM 879 C C . ASP A 1 110 ? -4.715 36.5 14.383 1 97.75 110 ASP A C 1
ATOM 881 O O . ASP A 1 110 ? -4.949 37.562 14.961 1 97.75 110 ASP A O 1
ATOM 885 N N . LEU A 1 111 ? -3.582 35.938 14.297 1 97.75 111 LEU A N 1
ATOM 886 C CA . LEU A 1 111 ? -2.428 36.594 14.914 1 97.75 111 LEU A CA 1
ATOM 887 C C . LEU A 1 111 ? -2.135 37.906 14.242 1 97.75 111 LEU A C 1
ATOM 889 O O . LEU A 1 111 ? -1.854 38.906 14.922 1 97.75 111 LEU A O 1
ATOM 893 N N . THR A 1 112 ? -2.244 37.969 13 1 97.06 112 THR A N 1
ATOM 894 C CA . THR A 1 112 ? -2.029 39.188 12.242 1 97.06 112 THR A CA 1
ATOM 895 C C . THR A 1 112 ? -3.094 40.219 12.586 1 97.06 112 THR A C 1
ATOM 897 O O . THR A 1 112 ? -2.777 41.406 12.789 1 97.06 112 THR A O 1
ATOM 900 N N . LEU A 1 113 ? -4.309 39.844 12.68 1 97.69 113 LEU A N 1
ATOM 901 C CA . LEU A 1 113 ? -5.418 40.719 13.008 1 97.69 113 LEU A CA 1
ATOM 902 C C . LEU A 1 113 ? -5.273 41.281 14.422 1 97.69 113 LEU A C 1
ATOM 904 O O . LEU A 1 113 ? -5.453 42.469 14.648 1 97.69 113 LEU A O 1
ATOM 908 N N . LEU A 1 114 ? -4.883 40.406 15.312 1 97.56 114 LEU A N 1
ATOM 909 C CA . LEU A 1 114 ? -4.707 40.812 16.703 1 97.56 114 LEU A CA 1
ATOM 910 C C . LEU A 1 114 ? -3.555 41.812 16.828 1 97.56 114 LEU A C 1
ATOM 912 O O . LEU A 1 114 ? -3.658 42.812 17.547 1 97.56 114 LEU A O 1
ATOM 916 N N . ALA A 1 115 ? -2.59 41.562 16.062 1 96.94 115 ALA A N 1
ATOM 917 C CA . ALA A 1 115 ? -1.439 42.469 16.078 1 96.94 115 ALA A CA 1
ATOM 918 C C . ALA A 1 115 ? -1.807 43.812 15.508 1 96.94 115 ALA A C 1
ATOM 920 O O . ALA A 1 115 ? -1.412 44.844 16.062 1 96.94 115 ALA A O 1
ATOM 921 N N . ALA A 1 116 ? -2.566 43.875 14.523 1 97.06 116 ALA A N 1
ATOM 922 C CA . ALA A 1 116 ? -3.014 45.094 13.906 1 97.06 116 ALA A CA 1
ATOM 923 C C . ALA A 1 116 ? -3.941 45.875 14.844 1 97.06 116 ALA A C 1
ATOM 925 O O . ALA A 1 116 ? -3.816 47.094 14.992 1 97.06 116 ALA A O 1
ATOM 926 N N . GLN A 1 117 ? -4.781 45.219 15.477 1 95.94 117 GLN A N 1
ATOM 927 C CA . GLN A 1 117 ? -5.699 45.812 16.438 1 95.94 117 GLN A CA 1
ATOM 928 C C . GLN A 1 117 ? -4.938 46.438 17.609 1 95.94 117 GLN A C 1
ATOM 930 O O . GLN A 1 117 ? -5.258 47.531 18.062 1 95.94 117 GLN A O 1
ATOM 935 N N . HIS A 1 118 ? -3.967 45.75 18.078 1 95.38 118 HIS A N 1
ATOM 936 C CA . HIS A 1 118 ? -3.135 46.219 19.172 1 95.38 118 HIS A CA 1
ATOM 937 C C . HIS A 1 118 ? -2.42 47.5 18.781 1 95.38 118 HIS A C 1
ATOM 939 O O . HIS A 1 118 ? -2.344 48.438 19.578 1 95.38 118 HIS A O 1
ATOM 945 N N . GLU A 1 119 ? -1.981 47.531 17.578 1 94.62 119 GLU A N 1
ATOM 946 C CA . GLU A 1 119 ? -1.289 48.75 17.109 1 94.62 119 GLU A CA 1
ATOM 947 C C . GLU A 1 119 ? -2.234 49.938 17.047 1 94.62 119 GLU A C 1
ATOM 949 O O . GLU A 1 119 ? -1.877 51.031 17.453 1 94.62 119 GLU A O 1
ATOM 954 N N . VAL A 1 120 ? -3.383 49.719 16.594 1 95.88 120 VAL A N 1
ATOM 955 C CA . VAL A 1 120 ? -4.379 50.781 16.5 1 95.88 120 VAL A CA 1
ATOM 956 C C . VAL A 1 120 ? -4.754 51.25 17.891 1 95.88 120 VAL A C 1
ATOM 958 O O . VAL A 1 120 ? -4.812 52.469 18.141 1 95.88 120 VAL A O 1
ATOM 961 N N . GLU A 1 121 ? -4.91 50.406 18.844 1 93.81 121 GLU A N 1
ATOM 962 C CA . GLU A 1 121 ? -5.301 50.75 20.203 1 93.81 121 GLU A CA 1
ATOM 963 C C . GLU A 1 121 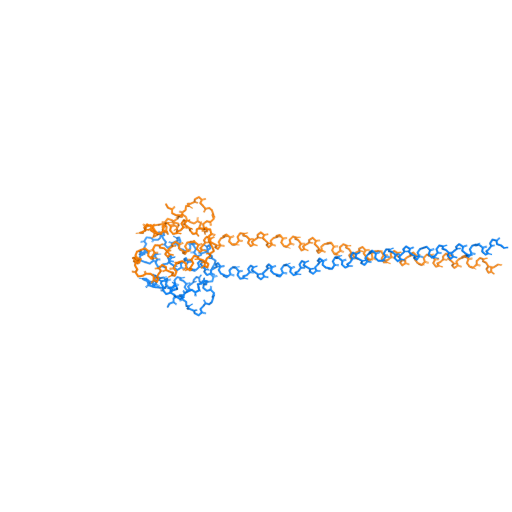? -4.188 51.5 20.922 1 93.81 121 GLU A C 1
ATOM 965 O O . GLU A 1 121 ? -4.453 52.438 21.672 1 93.81 121 GLU A O 1
ATOM 970 N N . ARG A 1 122 ? -3.006 51.125 20.594 1 92.06 122 ARG A N 1
ATOM 971 C CA . ARG A 1 122 ? -1.858 51.812 21.188 1 92.06 122 ARG A CA 1
ATOM 972 C C . ARG A 1 122 ? -1.752 53.25 20.703 1 92.06 122 ARG A C 1
ATOM 974 O O . ARG A 1 122 ? -1.519 54.156 21.484 1 92.06 122 ARG A O 1
ATOM 981 N N . LYS A 1 123 ? -2.068 53.469 19.5 1 93.94 123 LYS A N 1
ATOM 982 C CA . LYS A 1 123 ? -2.016 54.812 18.922 1 93.94 123 LYS A CA 1
ATOM 983 C C . LYS A 1 123 ? -3.154 55.688 19.453 1 93.94 123 LYS A C 1
ATOM 985 O O . LYS A 1 123 ? -2.955 56.844 19.75 1 93.94 123 LYS A O 1
ATOM 990 N N . GLU A 1 124 ? -4.254 55.062 19.609 1 94.5 124 GLU A N 1
ATOM 991 C CA . GLU A 1 124 ? -5.406 55.781 20.141 1 94.5 124 GLU A CA 1
ATOM 992 C C . GLU A 1 124 ? -5.188 56.156 21.609 1 94.5 124 GLU A C 1
ATOM 994 O O . GLU A 1 124 ? -5.504 57.281 22 1 94.5 124 GLU A O 1
ATOM 999 N N . ALA A 1 125 ? -4.59 55.219 22.328 1 92.19 125 ALA A N 1
ATOM 1000 C CA . ALA A 1 125 ? -4.32 55.531 23.734 1 92.19 125 ALA A CA 1
ATOM 1001 C C . ALA A 1 125 ? -3.275 56.625 23.875 1 92.19 125 ALA A C 1
ATOM 1003 O O . ALA A 1 125 ? -3.428 57.531 24.703 1 92.19 125 ALA A O 1
ATOM 1004 N N . ALA A 1 126 ? -2.287 56.562 23.078 1 92.56 126 ALA A N 1
ATOM 1005 C CA . ALA A 1 126 ? -1.254 57.594 23.094 1 92.56 126 ALA A CA 1
ATOM 1006 C C . ALA A 1 126 ? -1.83 58.969 22.703 1 92.56 126 ALA A C 1
ATOM 1008 O O . ALA A 1 126 ? -1.5 59.969 23.328 1 92.56 126 ALA A O 1
ATOM 1009 N N . PHE A 1 127 ? -2.762 58.938 21.797 1 95.88 127 PHE A N 1
ATOM 1010 C CA . PHE A 1 127 ? -3.404 60.156 21.359 1 95.88 127 PHE A CA 1
ATOM 1011 C C . PHE A 1 127 ? -4.266 60.75 22.469 1 95.88 127 PHE A C 1
ATOM 1013 O O . PHE A 1 127 ? -4.215 61.969 22.734 1 95.88 127 PHE A O 1
ATOM 1020 N N . ARG A 1 128 ? -4.945 60.031 23.172 1 93.75 128 ARG A N 1
ATOM 1021 C CA . ARG A 1 128 ? -5.801 60.5 24.266 1 93.75 128 ARG A CA 1
ATOM 1022 C C . ARG A 1 128 ? -4.969 61.031 25.406 1 93.75 128 ARG A C 1
ATOM 1024 O O . ARG A 1 128 ? -5.328 62.062 26 1 93.75 128 ARG A O 1
ATOM 1031 N N . LEU A 1 129 ? -3.916 60.375 25.719 1 91.94 129 LEU A N 1
ATOM 1032 C CA . LEU A 1 129 ? -3.025 60.844 26.781 1 91.94 129 LEU A CA 1
ATOM 1033 C C . LEU A 1 129 ? -2.42 62.188 26.422 1 91.94 129 LEU A C 1
ATOM 1035 O O . LEU A 1 129 ? -2.346 63.094 27.266 1 91.94 129 LEU A O 1
ATOM 1039 N N . GLN A 1 130 ? -2.053 62.344 25.125 1 92.88 130 GLN A N 1
ATOM 1040 C CA . GLN A 1 130 ? -1.482 63.594 24.656 1 92.88 130 GLN A CA 1
ATOM 1041 C C . GLN A 1 130 ? -2.5 64.75 24.75 1 92.88 130 GLN A C 1
ATOM 1043 O O . GLN A 1 130 ? -2.168 65.875 25.172 1 92.88 130 GLN A O 1
ATOM 1048 N N . LEU A 1 131 ? -3.742 64.438 24.422 1 92.31 131 LEU A N 1
ATOM 1049 C CA . LEU A 1 131 ? -4.809 65.438 24.5 1 92.31 131 LEU A CA 1
ATOM 1050 C C . LEU A 1 131 ? -5.066 65.812 25.938 1 92.31 131 LEU A C 1
ATOM 1052 O O . LEU A 1 131 ? -5.242 67 26.219 1 92.31 131 LEU A O 1
ATOM 1056 N N . THR A 1 132 ? -4.941 64.875 26.828 1 91.38 132 THR A N 1
ATOM 1057 C CA . THR A 1 132 ? -5.176 65.188 28.234 1 91.38 132 THR A CA 1
ATOM 1058 C C . THR A 1 132 ? -4.027 66 28.828 1 91.38 132 THR A C 1
ATOM 1060 O O . THR A 1 132 ? -4.258 66.938 29.609 1 91.38 132 THR A O 1
ATOM 1063 N N . GLN A 1 133 ? -2.828 65.75 28.344 1 88.88 133 GLN A N 1
ATOM 1064 C CA . GLN A 1 133 ? -1.658 66.5 28.828 1 88.88 133 GLN A CA 1
ATOM 1065 C C . GLN A 1 133 ? -1.622 67.938 28.281 1 88.88 133 GLN A C 1
ATOM 1067 O O . GLN A 1 133 ? -1.21 68.875 28.984 1 88.88 133 GLN A O 1
ATOM 1072 N N . ALA A 1 134 ? -2.146 68.062 27.172 1 89.19 134 ALA A N 1
ATOM 1073 C CA . ALA A 1 134 ? -2.189 69.375 26.578 1 89.19 134 ALA A CA 1
ATOM 1074 C C . ALA A 1 134 ? -3.207 70.312 27.281 1 89.19 134 ALA A C 1
ATOM 1076 O O . ALA A 1 134 ? -2.998 71.5 27.422 1 89.19 134 ALA A O 1
ATOM 1077 N N . THR A 1 135 ? -4.219 69.812 27.797 1 86.31 135 THR A N 1
ATOM 1078 C CA . THR A 1 135 ? -5.219 70.562 28.547 1 86.31 135 THR A CA 1
ATOM 1079 C C . THR A 1 135 ? -4.664 71 29.906 1 86.31 135 THR A C 1
ATOM 1081 O O . THR A 1 135 ? -5.07 72 30.438 1 86.31 135 THR A O 1
ATOM 1084 N N . LEU A 1 136 ? -3.732 70.375 30.516 1 79.19 136 LEU A N 1
ATOM 1085 C CA . LEU A 1 136 ? -3.096 70.688 31.781 1 79.19 136 LEU A CA 1
ATOM 1086 C C . LEU A 1 136 ? -2.055 71.812 31.594 1 79.19 136 LEU A C 1
ATOM 1088 O O . LEU A 1 136 ? -1.868 72.625 32.469 1 79.19 136 LEU A O 1
ATOM 1092 N N . ALA A 1 137 ? -1.459 71.812 30.453 1 79.12 137 ALA A N 1
ATOM 1093 C CA . ALA A 1 137 ? -0.433 72.812 30.203 1 79.12 137 ALA A CA 1
ATOM 1094 C C . ALA A 1 137 ? -1.06 74.188 29.828 1 79.12 137 ALA A C 1
ATOM 1096 O O . ALA A 1 137 ? -0.393 75.188 29.875 1 79.12 137 ALA A O 1
ATOM 1097 N N . GLU A 1 138 ? -2.279 74.312 29.453 1 67.31 138 GLU A N 1
ATOM 1098 C CA . GLU A 1 138 ? -2.939 75.625 29.312 1 67.31 138 GLU A CA 1
ATOM 1099 C C . GLU A 1 138 ? -3.568 76.062 30.625 1 67.31 138 GLU A C 1
ATOM 1101 O O . GLU A 1 138 ? -3.529 77.25 30.969 1 67.31 138 GLU A O 1
ATOM 1106 N N . MET B 1 1 ? 16.344 -17.188 -17.016 1 83.62 1 MET B N 1
ATOM 1107 C CA . MET B 1 1 ? 15.508 -17.219 -15.82 1 83.62 1 MET B CA 1
ATOM 1108 C C . MET B 1 1 ? 14.797 -15.875 -15.633 1 83.62 1 MET B C 1
ATOM 1110 O O . MET B 1 1 ? 15.422 -14.82 -15.727 1 83.62 1 MET B O 1
ATOM 1114 N N . ALA B 1 2 ? 13.555 -15.93 -15.688 1 89.44 2 ALA B N 1
ATOM 1115 C CA . ALA B 1 2 ? 12.75 -14.711 -15.594 1 89.44 2 ALA B CA 1
ATOM 1116 C C . ALA B 1 2 ? 12.852 -14.102 -14.195 1 89.44 2 ALA B C 1
ATOM 1118 O O . ALA B 1 2 ? 13.133 -12.906 -14.055 1 89.44 2 ALA B O 1
ATOM 1119 N N . LEU B 1 3 ? 12.781 -14.945 -13.195 1 92.88 3 LEU B N 1
ATOM 1120 C CA . LEU B 1 3 ? 12.961 -14.508 -11.82 1 92.88 3 LEU B CA 1
ATOM 1121 C C . LEU B 1 3 ? 14.43 -14.57 -11.406 1 92.88 3 LEU B C 1
ATOM 1123 O O . LEU B 1 3 ? 14.984 -15.656 -11.242 1 92.88 3 LEU B O 1
ATOM 1127 N N . LYS B 1 4 ? 15.039 -13.391 -11.336 1 90 4 LYS B N 1
ATOM 1128 C CA . LYS B 1 4 ? 16.453 -13.312 -11.008 1 90 4 LYS B CA 1
ATOM 1129 C C . LYS B 1 4 ? 16.656 -13.047 -9.516 1 90 4 LYS B C 1
ATOM 1131 O O . LYS B 1 4 ? 15.969 -12.211 -8.93 1 90 4 LYS B O 1
ATOM 1136 N N . SER B 1 5 ? 17.641 -13.734 -9 1 84.56 5 SER B N 1
ATOM 1137 C CA . SER B 1 5 ? 17.922 -13.602 -7.574 1 84.56 5 SER B CA 1
ATOM 1138 C C . SER B 1 5 ? 18.391 -12.195 -7.238 1 84.56 5 SER B C 1
ATOM 1140 O O . SER B 1 5 ? 18.203 -11.727 -6.113 1 84.56 5 SER B O 1
ATOM 1142 N N . GLU B 1 6 ? 18.938 -11.555 -8.156 1 87.25 6 GLU B N 1
ATOM 1143 C CA . GLU B 1 6 ? 19.484 -10.219 -7.93 1 87.25 6 GLU B CA 1
ATOM 1144 C C . GLU B 1 6 ? 18.391 -9.156 -7.965 1 87.25 6 GLU B C 1
ATOM 1146 O O . GLU B 1 6 ? 18.609 -8.008 -7.59 1 87.25 6 GLU B O 1
ATOM 1151 N N . ASP B 1 7 ? 17.281 -9.547 -8.438 1 90.19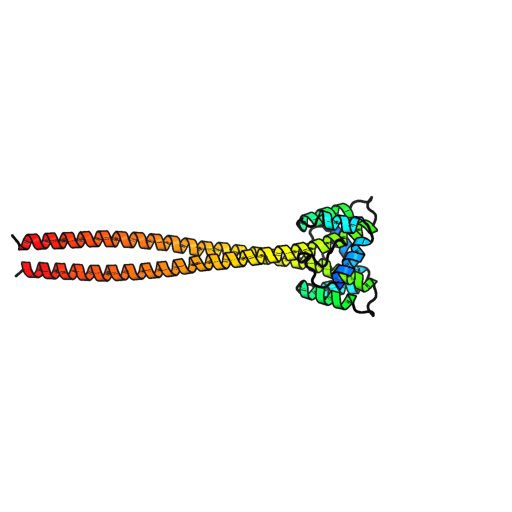 7 ASP B N 1
ATOM 1152 C CA . ASP B 1 7 ? 16.188 -8.586 -8.516 1 90.19 7 ASP B CA 1
ATOM 1153 C C . ASP B 1 7 ? 15.477 -8.461 -7.168 1 90.19 7 ASP B C 1
ATOM 1155 O O . ASP B 1 7 ? 14.578 -9.242 -6.859 1 90.19 7 ASP B O 1
ATOM 1159 N N . LEU B 1 8 ? 15.758 -7.473 -6.48 1 87.69 8 LEU B N 1
ATOM 1160 C CA . LEU B 1 8 ? 15.25 -7.25 -5.129 1 87.69 8 LEU B CA 1
ATOM 1161 C C . LEU B 1 8 ? 13.789 -6.828 -5.16 1 87.69 8 LEU B C 1
ATOM 1163 O O . LEU B 1 8 ? 13.109 -6.836 -4.129 1 87.69 8 LEU B O 1
ATOM 1167 N N . SER B 1 9 ? 13.32 -6.547 -6.332 1 92.5 9 SER B N 1
ATOM 1168 C CA . SER B 1 9 ? 11.953 -6.059 -6.453 1 92.5 9 SER B CA 1
ATOM 1169 C C . SER B 1 9 ? 10.992 -7.188 -6.801 1 92.5 9 SER B C 1
ATOM 1171 O O . SER B 1 9 ? 9.805 -6.949 -7.035 1 92.5 9 SER B O 1
ATOM 1173 N N . SER B 1 10 ? 11.477 -8.398 -6.871 1 94.31 10 SER B N 1
ATOM 1174 C CA . SER B 1 10 ? 10.641 -9.508 -7.312 1 94.31 10 SER B CA 1
ATOM 1175 C C . SER B 1 10 ? 9.578 -9.852 -6.273 1 94.31 10 SER B C 1
ATOM 1177 O O . SER B 1 10 ? 8.531 -10.414 -6.609 1 94.31 10 SER B O 1
ATOM 1179 N N . GLY B 1 11 ? 9.914 -9.586 -5.062 1 95.81 11 GLY B N 1
ATOM 1180 C CA . GLY B 1 11 ? 8.984 -9.875 -3.98 1 95.81 11 GLY B CA 1
ATOM 1181 C C . GLY B 1 11 ? 9.242 -11.211 -3.316 1 95.81 11 GLY B C 1
ATOM 1182 O O . GLY B 1 11 ? 8.555 -11.578 -2.355 1 95.81 11 GLY B O 1
ATOM 1183 N N . PHE B 1 12 ? 10.227 -11.906 -3.863 1 97.12 12 PHE B N 1
ATOM 1184 C CA . PHE B 1 12 ? 10.578 -13.211 -3.316 1 97.12 12 PHE B CA 1
ATOM 1185 C C . PHE B 1 12 ? 11.852 -13.117 -2.482 1 97.12 12 PHE B C 1
ATOM 1187 O O . PHE B 1 12 ? 12.797 -12.422 -2.852 1 97.12 12 PHE B O 1
ATOM 1194 N N . ARG B 1 13 ? 11.891 -13.797 -1.389 1 95.31 13 ARG B N 1
ATOM 1195 C CA . ARG B 1 13 ? 13.031 -13.742 -0.482 1 95.31 13 ARG B CA 1
ATOM 1196 C C . ARG B 1 13 ? 13.867 -15.016 -0.574 1 95.31 13 ARG B C 1
ATOM 1198 O O . ARG B 1 13 ? 15.086 -14.977 -0.372 1 95.31 13 ARG B O 1
ATOM 1205 N N . HIS B 1 14 ? 13.188 -16.094 -0.954 1 96.38 14 HIS B N 1
ATOM 1206 C CA . HIS B 1 14 ? 13.859 -17.391 -0.886 1 96.38 14 HIS B CA 1
ATOM 1207 C C . HIS B 1 14 ? 14.258 -17.875 -2.275 1 96.38 14 HIS B C 1
ATOM 1209 O O . HIS B 1 14 ? 13.398 -18.047 -3.148 1 96.38 14 HIS B O 1
ATOM 1215 N N . GLY B 1 15 ? 15.492 -18.188 -2.418 1 95.31 15 GLY B N 1
ATOM 1216 C CA . GLY B 1 15 ? 16.016 -18.672 -3.686 1 95.31 15 GLY B CA 1
ATOM 1217 C C . GLY B 1 15 ? 15.359 -19.938 -4.172 1 95.31 15 GLY B C 1
ATOM 1218 O O . GLY B 1 15 ? 15.109 -20.109 -5.367 1 95.31 15 GLY B O 1
ATOM 1219 N N . LYS B 1 16 ? 15.109 -20.844 -3.223 1 96 16 LYS B N 1
ATOM 1220 C CA . LYS B 1 16 ? 14.484 -22.109 -3.568 1 96 16 LYS B CA 1
ATOM 1221 C C . LYS B 1 16 ? 13.117 -21.906 -4.207 1 96 16 LYS B C 1
ATOM 1223 O O . LYS B 1 16 ? 12.75 -22.594 -5.152 1 96 16 LYS B O 1
ATOM 1228 N N . VAL B 1 17 ? 12.375 -20.953 -3.672 1 97.88 17 VAL B N 1
ATOM 1229 C CA . VAL B 1 17 ? 11.047 -20.656 -4.203 1 97.88 17 VAL B CA 1
ATOM 1230 C C . VAL B 1 17 ? 11.18 -20.047 -5.602 1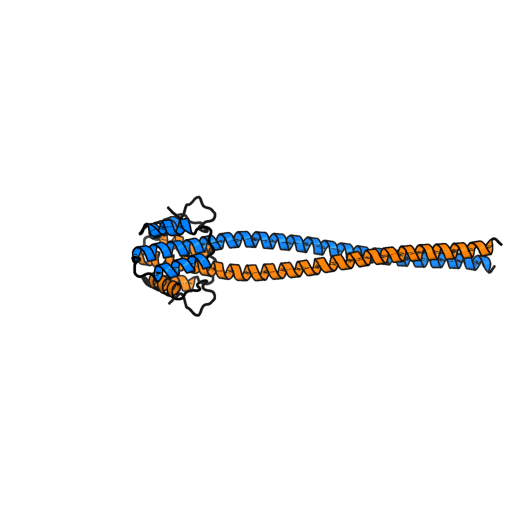 97.88 17 VAL B C 1
ATOM 1232 O O . VAL B 1 17 ? 10.5 -20.484 -6.535 1 97.88 17 VAL B O 1
ATOM 1235 N N . MET B 1 18 ? 12.086 -19.172 -5.766 1 97.62 18 MET B N 1
ATOM 1236 C CA . MET B 1 18 ? 12.312 -18.531 -7.059 1 97.62 18 MET B CA 1
ATOM 1237 C C . MET B 1 18 ? 12.711 -19.562 -8.117 1 97.62 18 MET B C 1
ATOM 1239 O O . MET B 1 18 ? 12.203 -19.531 -9.234 1 97.62 18 MET B O 1
ATOM 1243 N N . ALA B 1 19 ? 13.617 -20.406 -7.738 1 97.06 19 ALA B N 1
ATOM 1244 C CA . ALA B 1 19 ? 14.078 -21.438 -8.664 1 97.06 19 ALA B CA 1
ATOM 1245 C C . ALA B 1 19 ? 12.922 -22.344 -9.102 1 97.06 19 ALA B C 1
ATOM 1247 O O . ALA B 1 19 ? 12.812 -22.688 -10.281 1 97.06 19 ALA B O 1
ATOM 1248 N N . PHE B 1 20 ? 12.07 -22.703 -8.18 1 98.25 20 PHE B N 1
ATOM 1249 C CA . PHE B 1 20 ? 10.938 -23.578 -8.469 1 98.25 20 PHE B CA 1
ATOM 1250 C C . PHE B 1 20 ? 9.984 -22.922 -9.461 1 98.25 20 PHE B C 1
ATOM 1252 O O . PHE B 1 20 ? 9.57 -23.531 -10.438 1 98.25 20 PHE B O 1
ATOM 1259 N N . ILE B 1 21 ? 9.648 -21.641 -9.156 1 98.19 21 ILE B N 1
ATOM 1260 C CA . ILE B 1 21 ? 8.719 -20.906 -10.008 1 98.19 21 ILE B CA 1
ATOM 1261 C C . ILE B 1 21 ? 9.336 -20.703 -11.391 1 98.19 21 ILE B C 1
ATOM 1263 O O . ILE B 1 21 ? 8.656 -20.859 -12.406 1 98.19 21 ILE B O 1
ATOM 1267 N N . ASN B 1 22 ? 10.641 -20.453 -11.43 1 98.12 22 ASN B N 1
ATOM 1268 C CA . ASN B 1 22 ? 11.328 -20.297 -12.703 1 98.12 22 ASN B CA 1
ATOM 1269 C C . ASN B 1 22 ? 11.25 -21.562 -13.539 1 98.12 22 ASN B C 1
ATOM 1271 O O . ASN B 1 22 ? 11.055 -21.5 -14.75 1 98.12 22 ASN B O 1
ATOM 1275 N N . GLU B 1 23 ? 11.422 -22.609 -12.891 1 98.06 23 GLU B N 1
ATOM 1276 C CA . GLU B 1 23 ? 11.336 -23.906 -13.578 1 98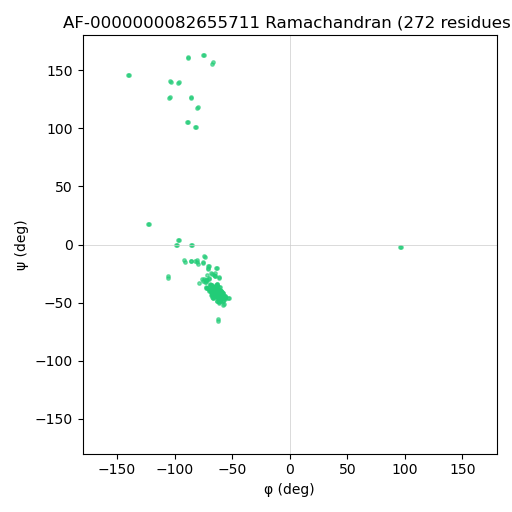.06 23 GLU B CA 1
ATOM 1277 C C . GLU B 1 23 ? 9.953 -24.109 -14.18 1 98.06 23 GLU B C 1
ATOM 1279 O O . GLU B 1 23 ? 9.828 -24.578 -15.32 1 98.06 23 GLU B O 1
ATOM 1284 N N . ARG B 1 24 ? 8.945 -23.75 -13.422 1 97.81 24 ARG B N 1
ATOM 1285 C CA . ARG B 1 24 ? 7.574 -23.906 -13.898 1 97.81 24 ARG B CA 1
ATOM 1286 C C . ARG B 1 24 ? 7.281 -22.969 -15.062 1 97.81 24 ARG B C 1
ATOM 1288 O O . ARG B 1 24 ? 6.668 -23.375 -16.047 1 97.81 24 ARG B O 1
ATOM 1295 N N . MET B 1 25 ? 7.742 -21.797 -15 1 97.44 25 MET B N 1
ATOM 1296 C CA . MET B 1 25 ? 7.57 -20.812 -16.062 1 97.44 25 MET B CA 1
ATOM 1297 C C . MET B 1 25 ? 8.258 -21.266 -17.344 1 97.44 25 MET B C 1
ATOM 1299 O O . MET B 1 25 ? 7.773 -21 -18.453 1 97.44 25 MET B O 1
ATOM 1303 N N . SER B 1 26 ? 9.352 -21.953 -17.219 1 97.62 26 SER B N 1
ATOM 1304 C CA . SER B 1 26 ? 10.227 -22.281 -18.344 1 97.62 26 SER B CA 1
ATOM 1305 C C . SER B 1 26 ? 9.766 -23.547 -19.047 1 97.62 26 SER B C 1
ATOM 1307 O O . SER B 1 26 ? 10.398 -23.984 -20.016 1 97.62 26 SER B O 1
ATOM 1309 N N . ARG B 1 27 ? 8.672 -24.141 -18.531 1 97.12 27 ARG B N 1
ATOM 1310 C CA . ARG B 1 27 ? 8.141 -25.328 -19.203 1 97.12 27 ARG B CA 1
ATOM 1311 C C . ARG B 1 27 ? 7.668 -24.984 -20.609 1 97.12 27 ARG B C 1
ATOM 1313 O O . ARG B 1 27 ? 7.492 -25.875 -21.438 1 97.12 27 ARG B O 1
ATOM 1320 N N . HIS B 1 28 ? 7.418 -23.781 -20.859 1 97.69 28 HIS B N 1
ATOM 1321 C CA . HIS B 1 28 ? 7.148 -23.25 -22.188 1 97.69 28 HIS B CA 1
ATOM 1322 C C . HIS B 1 28 ? 7.824 -21.891 -22.391 1 97.69 28 HIS B C 1
ATOM 1324 O O . HIS B 1 28 ? 7.855 -21.078 -21.469 1 97.69 28 HIS B O 1
ATOM 1330 N N . ALA B 1 29 ? 8.25 -21.641 -23.578 1 96.69 29 ALA B N 1
ATOM 1331 C CA . ALA B 1 29 ? 9.016 -20.422 -23.859 1 96.69 29 ALA B CA 1
ATOM 1332 C C . ALA B 1 29 ? 8.195 -19.172 -23.562 1 96.69 29 ALA B C 1
ATOM 1334 O O . ALA B 1 29 ? 8.742 -18.141 -23.188 1 96.69 29 ALA B O 1
ATOM 1335 N N . LYS B 1 30 ? 6.906 -19.234 -23.656 1 97.25 30 LYS B N 1
ATOM 1336 C CA . LYS B 1 30 ? 6.035 -18.078 -23.469 1 97.25 30 LYS B CA 1
ATOM 1337 C C . LYS B 1 30 ? 5.992 -17.641 -22.016 1 97.25 30 LYS B C 1
ATOM 1339 O O . LYS B 1 30 ? 5.59 -16.516 -21.703 1 97.25 30 LYS B O 1
ATOM 1344 N N . GLY B 1 31 ? 6.398 -18.578 -21.172 1 97.88 31 GLY B N 1
ATOM 1345 C CA . GLY B 1 31 ? 6.395 -18.25 -19.75 1 97.88 31 GLY B CA 1
ATOM 1346 C C . GLY B 1 31 ? 7.32 -17.109 -19.406 1 97.88 31 GLY B C 1
ATOM 1347 O O . GLY B 1 31 ? 6.863 -16.016 -19.047 1 97.88 31 GLY B O 1
ATOM 1348 N N . PRO B 1 32 ? 8.617 -17.375 -19.594 1 97.75 32 PRO B N 1
ATOM 1349 C CA . PRO B 1 32 ? 9.57 -16.312 -19.297 1 97.75 32 PRO B CA 1
ATOM 1350 C C . PRO B 1 32 ? 9.352 -15.062 -20.141 1 97.75 32 PRO B C 1
ATOM 1352 O O . PRO B 1 32 ? 9.539 -13.945 -19.672 1 97.75 32 PRO B O 1
ATOM 1355 N N . GLU B 1 33 ? 8.984 -15.25 -21.359 1 97.94 33 GLU B N 1
ATOM 1356 C CA . GLU B 1 33 ? 8.711 -14.117 -22.234 1 97.94 33 GLU B CA 1
ATOM 1357 C C . GLU B 1 33 ? 7.59 -13.25 -21.688 1 97.94 33 GLU B C 1
ATOM 1359 O O . GLU B 1 33 ? 7.695 -12.023 -21.672 1 97.94 33 GLU B O 1
ATOM 1364 N N . PHE B 1 34 ? 6.527 -13.836 -21.25 1 98.62 34 PHE B N 1
ATOM 1365 C CA . PHE B 1 34 ? 5.395 -13.125 -20.672 1 98.62 34 PHE B CA 1
ATOM 1366 C C . PHE B 1 34 ? 5.824 -12.32 -19.453 1 98.62 34 PHE B C 1
ATOM 1368 O O . PHE B 1 34 ? 5.434 -11.164 -19.297 1 98.62 34 PHE B O 1
ATOM 1375 N N . TYR B 1 35 ? 6.582 -12.945 -18.609 1 98.44 35 TYR B N 1
ATOM 1376 C CA . TYR B 1 35 ? 7.043 -12.273 -17.391 1 98.44 35 TYR B CA 1
ATOM 1377 C C . TYR B 1 35 ? 7.816 -11.008 -17.734 1 98.44 35 TYR B C 1
ATOM 1379 O O . TYR B 1 35 ? 7.516 -9.93 -17.219 1 98.44 35 TYR B O 1
ATOM 1387 N N . LEU B 1 36 ? 8.781 -11.188 -18.609 1 97.56 36 LEU B N 1
ATOM 1388 C CA . LEU B 1 36 ? 9.688 -10.086 -18.938 1 97.56 36 LEU B CA 1
ATOM 1389 C C . LEU B 1 36 ? 8.938 -8.969 -19.641 1 97.56 36 LEU B C 1
ATOM 1391 O O . LEU B 1 36 ? 9.219 -7.785 -19.422 1 97.56 36 LEU B O 1
ATOM 1395 N N . GLU B 1 37 ? 8.008 -9.266 -20.453 1 97.81 37 GLU B N 1
ATOM 1396 C CA . GLU B 1 37 ? 7.254 -8.281 -21.219 1 97.81 37 GLU B CA 1
ATOM 1397 C C . GLU B 1 37 ? 6.32 -7.48 -20.312 1 97.81 37 GLU B C 1
ATOM 1399 O O . GLU B 1 37 ? 5.914 -6.367 -20.672 1 97.81 37 GLU B O 1
ATOM 1404 N N . ASN B 1 38 ? 5.992 -8.016 -19.156 1 98.12 38 ASN B N 1
ATOM 1405 C CA . ASN B 1 38 ? 4.91 -7.41 -18.391 1 98.12 38 ASN B CA 1
ATOM 1406 C C . ASN B 1 38 ? 5.379 -6.988 -17 1 98.12 38 ASN B C 1
ATOM 1408 O O . ASN B 1 38 ? 4.559 -6.723 -16.109 1 98.12 38 ASN B O 1
ATOM 1412 N N . VAL B 1 39 ? 6.637 -6.867 -16.766 1 96.75 39 VAL B N 1
ATOM 1413 C CA . VAL B 1 39 ? 7.242 -6.625 -15.453 1 96.75 39 VAL B CA 1
ATOM 1414 C C . VAL B 1 39 ? 6.812 -5.254 -14.938 1 96.75 39 VAL B C 1
ATOM 1416 O O . VAL B 1 39 ? 6.723 -5.043 -13.719 1 96.75 39 VAL B O 1
ATOM 1419 N N . SER B 1 40 ? 6.508 -4.336 -15.812 1 95.62 40 SER B N 1
ATOM 1420 C CA . SER B 1 40 ? 6.238 -2.959 -15.414 1 95.62 40 SER B CA 1
ATOM 1421 C C . SER B 1 40 ? 4.738 -2.699 -15.297 1 95.62 40 SER B C 1
ATOM 1423 O O . SER B 1 40 ? 4.32 -1.606 -14.914 1 95.62 40 SER B O 1
ATOM 1425 N N . LEU B 1 41 ? 3.947 -3.668 -15.562 1 97.19 41 LEU B N 1
ATOM 1426 C CA . LEU B 1 41 ? 2.504 -3.463 -15.602 1 97.19 41 LEU B CA 1
ATOM 1427 C C . LEU B 1 41 ? 1.89 -3.66 -14.219 1 97.19 41 LEU B C 1
ATOM 1429 O O . LEU B 1 41 ? 2.5 -4.281 -13.344 1 97.19 41 LEU B O 1
ATOM 1433 N N . SER B 1 42 ? 0.655 -3.104 -14.094 1 96.12 42 SER B N 1
ATOM 1434 C CA . SER B 1 42 ? -0.145 -3.359 -12.898 1 96.12 42 SER B CA 1
ATOM 1435 C C . SER B 1 42 ? -0.74 -4.766 -12.922 1 96.12 42 SER B C 1
ATOM 1437 O O . SER B 1 42 ? -0.792 -5.402 -13.977 1 96.12 42 SER B O 1
ATOM 1439 N N . TRP B 1 43 ? -1.172 -5.223 -11.812 1 97.19 43 TRP B N 1
ATOM 1440 C CA . TRP B 1 43 ? -1.762 -6.555 -11.703 1 97.19 43 TRP B CA 1
ATOM 1441 C C . TRP B 1 43 ? -2.998 -6.672 -12.594 1 97.19 43 TRP B C 1
ATOM 1443 O O . TRP B 1 43 ? -3.189 -7.684 -13.266 1 97.19 43 TRP B O 1
ATOM 1453 N N . GLU B 1 44 ? -3.828 -5.66 -12.594 1 96.56 44 GLU B N 1
ATOM 1454 C CA . GLU B 1 44 ? -5.055 -5.68 -13.391 1 96.56 44 GLU B CA 1
ATOM 1455 C C . GLU B 1 44 ? -4.754 -5.934 -14.867 1 96.56 44 GLU B C 1
ATOM 1457 O O . GLU B 1 44 ? -5.434 -6.727 -15.516 1 96.56 44 GLU B O 1
ATOM 1462 N N . LYS B 1 45 ? -3.756 -5.23 -15.336 1 98.19 45 LYS B N 1
ATOM 1463 C CA . LYS B 1 45 ? -3.371 -5.383 -16.734 1 98.19 45 LYS B CA 1
ATOM 1464 C C . LYS B 1 45 ? -2.787 -6.766 -17 1 98.19 45 LYS B C 1
ATOM 1466 O O . LYS B 1 45 ? -3.082 -7.387 -18.031 1 98.19 45 LYS B O 1
ATOM 1471 N N . VAL B 1 46 ? -2.004 -7.246 -16.094 1 98.69 46 VAL B N 1
ATOM 1472 C CA . VAL B 1 46 ? -1.423 -8.578 -16.219 1 98.69 46 VAL B CA 1
ATOM 1473 C C . VAL B 1 46 ? -2.533 -9.625 -16.234 1 98.69 46 VAL B C 1
ATOM 1475 O O . VAL B 1 46 ? -2.523 -10.539 -17.078 1 98.69 46 VAL B O 1
ATOM 1478 N N . GLU B 1 47 ? -3.479 -9.492 -15.328 1 98.62 47 GLU B N 1
ATOM 1479 C CA . GLU B 1 47 ? -4.574 -10.461 -15.281 1 98.62 47 GLU B CA 1
ATOM 1480 C C . GLU B 1 47 ? -5.395 -10.422 -16.562 1 98.62 47 GLU B C 1
ATOM 1482 O O . GLU B 1 47 ? -5.828 -11.469 -17.062 1 98.62 47 GLU B O 1
ATOM 1487 N N . ASP B 1 48 ? -5.637 -9.234 -17.094 1 98.62 48 ASP B N 1
ATOM 1488 C CA . ASP B 1 48 ? -6.352 -9.102 -18.359 1 98.62 48 ASP B CA 1
ATOM 1489 C C . ASP B 1 48 ? -5.664 -9.898 -19.469 1 98.62 48 ASP B C 1
ATOM 1491 O O . ASP B 1 48 ? -6.324 -10.602 -20.234 1 98.62 48 ASP B O 1
ATOM 1495 N N . LYS B 1 49 ? -4.375 -9.734 -19.547 1 98.69 49 LYS B N 1
ATOM 1496 C CA . LYS B 1 49 ? -3.604 -10.438 -20.562 1 98.69 49 LYS B CA 1
ATOM 1497 C C . LYS B 1 49 ? -3.678 -11.953 -20.359 1 98.69 49 LYS B C 1
ATOM 1499 O O . LYS B 1 49 ? -3.795 -12.703 -21.328 1 98.69 49 LYS B O 1
ATOM 1504 N N . LEU B 1 50 ? -3.58 -12.344 -19.109 1 98.81 50 LEU B N 1
ATOM 1505 C CA . LEU B 1 50 ? -3.688 -13.773 -18.812 1 98.81 50 LEU B CA 1
ATOM 1506 C C . LEU B 1 50 ? -5.055 -14.305 -19.234 1 98.81 50 LEU B C 1
ATOM 1508 O O . LEU B 1 50 ? -5.148 -15.383 -19.828 1 98.81 50 LEU B O 1
ATOM 1512 N N . ARG B 1 51 ? -6.086 -13.578 -18.891 1 98.69 51 ARG B N 1
ATOM 1513 C CA . ARG B 1 51 ? -7.43 -13.984 -19.297 1 98.69 51 ARG B CA 1
ATOM 1514 C C . ARG B 1 51 ? -7.508 -14.219 -20.797 1 98.69 51 ARG B C 1
ATOM 1516 O O . ARG B 1 51 ? -8.055 -15.227 -21.25 1 98.69 51 ARG B O 1
ATOM 1523 N N . ALA B 1 52 ? -6.961 -13.297 -21.547 1 98.62 52 ALA B N 1
ATOM 1524 C CA . ALA B 1 52 ? -6.98 -13.414 -23 1 98.62 52 ALA B CA 1
ATOM 1525 C C . ALA B 1 52 ? -6.258 -14.68 -23.469 1 98.62 52 ALA B C 1
ATOM 1527 O O . ALA B 1 52 ? -6.723 -15.375 -24.375 1 98.62 52 ALA B O 1
ATOM 1528 N N . ILE B 1 53 ? -5.164 -14.984 -22.875 1 98.75 53 ILE B N 1
ATOM 1529 C CA . ILE B 1 53 ? -4.387 -16.172 -23.203 1 98.75 53 ILE B CA 1
ATOM 1530 C C . ILE B 1 53 ? -5.191 -17.422 -22.875 1 98.75 53 ILE B C 1
ATOM 1532 O O . ILE B 1 53 ? -5.254 -18.359 -23.688 1 98.75 53 ILE B O 1
ATOM 1536 N N . LEU B 1 54 ? -5.832 -17.453 -21.734 1 98.56 54 LEU B N 1
ATOM 1537 C CA . LEU B 1 54 ? -6.578 -18.625 -21.281 1 98.56 54 LEU B CA 1
ATOM 1538 C C . LEU B 1 54 ? -7.805 -18.859 -22.156 1 98.56 54 LEU B C 1
ATOM 1540 O O . LEU B 1 54 ? -8.258 -20 -22.312 1 98.56 54 LEU B O 1
ATOM 1544 N N . GLU B 1 55 ? -8.289 -17.859 -22.766 1 98.12 55 GLU B N 1
ATOM 1545 C CA . GLU B 1 55 ? -9.492 -17.969 -23.594 1 98.12 55 GLU B CA 1
ATOM 1546 C C . GLU B 1 55 ? -9.148 -18.266 -25.047 1 98.12 55 GLU B C 1
ATOM 1548 O O . GLU B 1 55 ? -10.023 -18.641 -25.828 1 98.12 55 GLU B O 1
ATOM 1553 N N . ASP B 1 56 ? -7.871 -18.094 -25.359 1 97.75 56 ASP B N 1
ATOM 1554 C CA . ASP B 1 56 ? -7.438 -18.344 -26.734 1 97.75 56 ASP B CA 1
ATOM 1555 C C . ASP B 1 56 ? -7.25 -19.828 -26.984 1 97.75 56 ASP B C 1
ATOM 1557 O O . ASP B 1 56 ? -6.324 -20.453 -26.453 1 97.75 56 ASP B O 1
ATOM 1561 N N . ARG B 1 57 ? -7.953 -20.438 -27.859 1 96.25 57 ARG B N 1
ATOM 1562 C CA . ARG B 1 57 ? -7.957 -21.875 -28.141 1 96.25 57 ARG B CA 1
ATOM 1563 C C . ARG B 1 57 ? -6.711 -22.281 -28.906 1 96.25 57 ARG B C 1
ATOM 1565 O O . ARG B 1 57 ? -6.355 -23.469 -28.953 1 96.25 57 ARG B O 1
ATOM 1572 N N . LEU B 1 58 ? -6.09 -21.328 -29.422 1 97.5 58 LEU B N 1
ATOM 1573 C CA . LEU B 1 58 ? -4.914 -21.625 -30.234 1 97.5 58 LEU B CA 1
ATOM 1574 C C . LEU B 1 58 ? -3.67 -21.75 -29.359 1 97.5 58 LEU B C 1
ATOM 1576 O O . LEU B 1 58 ? -2.646 -22.281 -29.812 1 97.5 58 LEU B O 1
ATOM 1580 N N . VAL B 1 59 ? -3.785 -21.312 -28.172 1 97.62 59 VAL B N 1
ATOM 1581 C CA . VAL B 1 59 ? -2.648 -21.391 -27.25 1 97.62 59 VAL B CA 1
ATOM 1582 C C . VAL B 1 59 ? -2.621 -22.75 -26.562 1 97.62 59 VAL B C 1
ATOM 1584 O O . VAL B 1 59 ? -3.604 -23.156 -25.953 1 97.62 59 VAL B O 1
ATOM 1587 N N . PRO B 1 60 ? -1.518 -23.359 -26.672 1 97.62 60 PRO B N 1
ATOM 1588 C CA . PRO B 1 60 ? -1.426 -24.688 -26.047 1 97.62 60 PRO B CA 1
ATOM 1589 C C . PRO B 1 60 ? -1.501 -24.625 -24.531 1 97.62 60 PRO B C 1
ATOM 1591 O O . PRO B 1 60 ? -1.147 -23.609 -23.938 1 97.62 60 PRO B O 1
ATOM 1594 N N . SER B 1 61 ? -1.88 -25.656 -23.891 1 97.38 61 SER B N 1
ATOM 1595 C CA . SER B 1 61 ? -2.088 -25.734 -22.453 1 97.38 61 SER B CA 1
ATOM 1596 C C . SER B 1 61 ? -0.799 -25.453 -21.688 1 97.38 61 SER B C 1
ATOM 1598 O O . SER B 1 61 ? -0.82 -24.797 -20.656 1 97.38 61 SER B O 1
ATOM 1600 N N . GLN B 1 62 ? 0.304 -25.984 -22.234 1 97.62 62 GLN B N 1
ATOM 1601 C CA . GLN B 1 62 ? 1.581 -25.75 -21.562 1 97.62 62 GLN B CA 1
ATOM 1602 C C . GLN B 1 62 ? 1.934 -24.266 -21.547 1 97.62 62 GLN B C 1
ATOM 1604 O O . GLN B 1 62 ? 2.471 -23.766 -20.547 1 97.62 62 GLN B O 1
ATOM 1609 N N . ALA B 1 63 ? 1.634 -23.641 -22.609 1 98.25 63 ALA B N 1
ATOM 1610 C CA . ALA B 1 63 ? 1.878 -22.203 -22.688 1 98.25 63 ALA B CA 1
ATOM 1611 C C . ALA B 1 63 ? 0.964 -21.438 -21.734 1 98.25 63 ALA B C 1
ATOM 1613 O O . ALA B 1 63 ? 1.392 -20.484 -21.078 1 98.25 63 ALA B O 1
ATOM 1614 N N . LYS B 1 64 ? -0.306 -21.812 -21.641 1 98.62 64 LYS B N 1
ATOM 1615 C CA . LYS B 1 64 ? -1.252 -21.203 -20.719 1 98.62 64 LYS B CA 1
ATOM 1616 C C . LYS B 1 64 ? -0.767 -21.328 -19.281 1 98.62 64 LYS B C 1
ATOM 1618 O O . LYS B 1 64 ? -0.785 -20.359 -18.531 1 98.62 64 LYS B O 1
ATOM 1623 N N . GLU B 1 65 ? -0.31 -22.5 -19.016 1 98.69 65 GLU B N 1
ATOM 1624 C CA . GLU B 1 65 ? 0.165 -22.75 -17.656 1 98.69 65 GLU B CA 1
ATOM 1625 C C . GLU B 1 65 ? 1.415 -21.922 -17.344 1 98.69 65 GLU B C 1
ATOM 1627 O O . GLU B 1 65 ? 1.52 -21.312 -16.281 1 98.69 65 GLU B O 1
ATOM 1632 N N . ALA B 1 66 ? 2.354 -21.922 -18.281 1 98.56 66 ALA B N 1
ATOM 1633 C CA . ALA B 1 66 ? 3.584 -21.156 -18.094 1 98.56 66 ALA B CA 1
ATOM 1634 C C . ALA B 1 66 ? 3.281 -19.672 -17.891 1 98.56 66 ALA B C 1
ATOM 1636 O O . ALA B 1 66 ? 3.859 -19.031 -17.016 1 98.56 66 ALA B O 1
ATOM 1637 N N . CYS B 1 67 ? 2.365 -19.156 -18.672 1 98.75 67 CYS B N 1
ATOM 1638 C CA . CYS B 1 67 ? 1.997 -17.75 -18.547 1 98.75 67 CYS B CA 1
ATOM 1639 C C . CYS B 1 67 ? 1.276 -17.484 -17.234 1 98.75 67 CYS B C 1
ATOM 1641 O O . CYS B 1 67 ? 1.414 -16.406 -16.656 1 98.75 67 CYS B O 1
ATOM 1643 N N . ALA B 1 68 ? 0.506 -18.406 -16.781 1 98.81 68 ALA B N 1
ATOM 1644 C CA . ALA B 1 68 ? -0.172 -18.25 -15.492 1 98.81 68 ALA B CA 1
ATOM 1645 C C . ALA B 1 68 ? 0.833 -18.172 -14.352 1 98.81 68 ALA B C 1
ATOM 1647 O O . ALA B 1 68 ? 0.688 -17.359 -13.438 1 98.81 68 ALA B O 1
ATOM 1648 N N . TRP B 1 69 ? 1.854 -19 -14.383 1 98.69 69 TRP B N 1
ATOM 1649 C CA . TRP B 1 69 ? 2.93 -18.906 -13.398 1 98.69 69 TRP B CA 1
ATOM 1650 C C . TRP B 1 69 ? 3.574 -17.531 -13.422 1 98.69 69 TRP B C 1
ATOM 1652 O O . TRP B 1 69 ? 3.764 -16.906 -12.375 1 98.69 69 TRP B O 1
ATOM 1662 N N . SER B 1 70 ? 3.85 -17.047 -14.586 1 98.69 70 SER B N 1
ATOM 1663 C CA . SER B 1 70 ? 4.449 -15.734 -14.758 1 98.69 70 SER B CA 1
ATOM 1664 C C . SER B 1 70 ? 3.541 -14.641 -14.211 1 98.69 70 SER B C 1
ATOM 1666 O O . SER B 1 70 ? 4.008 -13.727 -13.523 1 98.69 70 SER B O 1
ATOM 1668 N N . SER B 1 71 ? 2.275 -14.742 -14.516 1 98.81 71 SER B N 1
ATOM 1669 C CA . SER B 1 71 ? 1.314 -13.742 -14.062 1 98.81 71 SER B CA 1
ATOM 1670 C C . SER B 1 71 ? 1.28 -13.648 -12.547 1 98.81 71 SER B C 1
ATOM 1672 O O . SER B 1 71 ? 1.356 -12.555 -11.977 1 98.81 71 SER B O 1
ATOM 1674 N N . LEU B 1 72 ? 1.252 -14.781 -11.945 1 98.62 72 LEU B N 1
ATOM 1675 C CA . LEU B 1 72 ? 1.153 -14.781 -10.492 1 98.62 72 LEU B CA 1
ATOM 1676 C C . LEU B 1 72 ? 2.445 -14.281 -9.859 1 98.62 72 LEU B C 1
ATOM 1678 O O . LEU B 1 72 ? 2.412 -13.594 -8.836 1 98.62 72 LEU B O 1
ATOM 1682 N N . ALA B 1 73 ? 3.555 -14.68 -10.453 1 98.31 73 ALA B N 1
ATOM 1683 C CA . ALA B 1 73 ? 4.824 -14.125 -9.984 1 98.31 73 ALA B CA 1
ATOM 1684 C C . ALA B 1 73 ? 4.844 -12.609 -10.109 1 98.31 73 ALA B C 1
ATOM 1686 O O . ALA B 1 73 ? 5.34 -11.914 -9.227 1 98.31 73 ALA B O 1
ATOM 1687 N N . LEU B 1 74 ? 4.336 -12.102 -11.18 1 98.31 74 LEU B N 1
ATOM 1688 C CA . LEU B 1 74 ? 4.238 -10.664 -11.375 1 98.31 74 LEU B CA 1
ATOM 1689 C C . LEU B 1 74 ? 3.324 -10.031 -10.328 1 98.31 74 LEU B C 1
ATOM 1691 O O . LEU B 1 74 ? 3.543 -8.898 -9.906 1 98.31 74 LEU B O 1
ATOM 1695 N N . GLY B 1 75 ? 2.283 -10.828 -9.969 1 97.69 75 GLY B N 1
ATOM 1696 C CA . GLY B 1 75 ? 1.437 -10.352 -8.883 1 97.69 75 GLY B CA 1
ATOM 1697 C C . GLY B 1 75 ? 2.197 -10.109 -7.594 1 97.69 75 GLY B C 1
ATOM 1698 O O . GLY B 1 75 ? 1.98 -9.102 -6.918 1 97.69 75 GLY B O 1
ATOM 1699 N N . VAL B 1 76 ? 3.066 -10.984 -7.289 1 97.25 76 VAL B N 1
ATOM 1700 C CA . VAL B 1 76 ? 3.887 -10.867 -6.086 1 97.25 76 VAL B CA 1
ATOM 1701 C C . VAL B 1 76 ? 4.82 -9.664 -6.215 1 97.25 76 VAL B C 1
ATOM 1703 O O . VAL B 1 76 ? 4.969 -8.891 -5.266 1 97.25 76 VAL B O 1
ATOM 1706 N N . ARG B 1 77 ? 5.387 -9.523 -7.336 1 96.88 77 ARG B N 1
ATOM 1707 C CA . ARG B 1 77 ? 6.246 -8.375 -7.594 1 96.88 77 ARG B CA 1
ATOM 1708 C C . ARG B 1 77 ? 5.484 -7.066 -7.402 1 96.88 77 ARG B C 1
ATOM 1710 O O . ARG B 1 77 ? 5.988 -6.133 -6.77 1 96.88 77 ARG B O 1
ATOM 1717 N N . PHE B 1 78 ? 4.355 -7.012 -7.996 1 96.56 78 PHE B N 1
ATOM 1718 C CA . PHE B 1 78 ? 3.514 -5.824 -7.898 1 96.56 78 PHE B CA 1
ATOM 1719 C C . PHE B 1 78 ? 3.215 -5.492 -6.441 1 96.56 78 PHE B C 1
ATOM 1721 O O . PHE B 1 78 ? 3.268 -4.324 -6.043 1 96.56 78 PHE B O 1
ATOM 1728 N N . ALA B 1 79 ? 2.902 -6.492 -5.723 1 95.38 79 ALA B N 1
ATOM 1729 C CA . 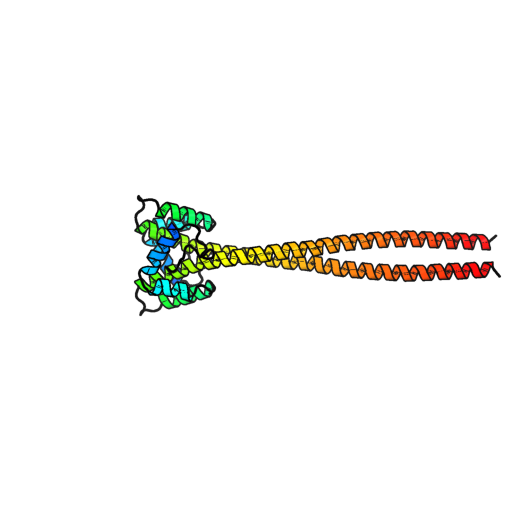ALA B 1 79 ? 2.604 -6.301 -4.305 1 95.38 79 ALA B CA 1
ATOM 1730 C C . ALA B 1 79 ? 3.787 -5.676 -3.574 1 95.38 79 ALA B C 1
ATOM 1732 O O . ALA B 1 79 ? 3.615 -4.746 -2.781 1 95.38 79 ALA B O 1
ATOM 1733 N N . TYR B 1 80 ? 4.898 -6.141 -3.801 1 95.75 80 TYR B N 1
ATOM 1734 C CA . TYR B 1 80 ? 6.105 -5.633 -3.16 1 95.75 80 TYR B CA 1
ATOM 1735 C C . TYR B 1 80 ? 6.34 -4.168 -3.52 1 95.75 80 TYR B C 1
ATOM 1737 O O . TYR B 1 80 ? 6.559 -3.334 -2.639 1 95.75 80 TYR B O 1
ATOM 1745 N N . LYS B 1 81 ? 6.281 -3.9 -4.773 1 94.06 81 LYS B N 1
ATOM 1746 C CA . LYS B 1 81 ? 6.504 -2.535 -5.242 1 94.06 81 LYS B CA 1
ATOM 1747 C C . LYS B 1 81 ? 5.484 -1.573 -4.637 1 94.06 81 LYS B C 1
ATOM 1749 O O . LYS B 1 81 ? 5.84 -0.47 -4.215 1 94.06 81 LYS B O 1
ATOM 1754 N N . GLN B 1 82 ? 4.273 -2.023 -4.645 1 92.12 82 GLN B N 1
ATOM 1755 C CA . GLN B 1 82 ? 3.215 -1.196 -4.078 1 92.12 82 GLN B CA 1
ATOM 1756 C C . GLN B 1 82 ? 3.463 -0.922 -2.596 1 92.12 82 GLN B C 1
ATOM 1758 O O . GLN B 1 82 ? 3.256 0.198 -2.125 1 92.12 82 GLN B O 1
ATOM 1763 N N . SER B 1 83 ? 3.855 -1.923 -1.872 1 91.75 83 SER B N 1
ATOM 1764 C CA . SER B 1 83 ? 4.117 -1.771 -0.444 1 91.75 83 SER B CA 1
ATOM 1765 C C . SER B 1 83 ? 5.215 -0.745 -0.189 1 91.75 83 SER B C 1
ATOM 1767 O O . SER B 1 83 ? 5.109 0.068 0.732 1 91.75 83 SER B O 1
ATOM 1769 N N . GLN B 1 84 ? 6.258 -0.785 -0.949 1 91.94 84 GLN B N 1
ATOM 1770 C CA . GLN B 1 84 ? 7.355 0.166 -0.815 1 91.94 84 GLN B CA 1
ATOM 1771 C C . GLN B 1 84 ? 6.883 1.593 -1.082 1 91.94 84 GLN B C 1
ATOM 1773 O O . GLN B 1 84 ? 7.199 2.508 -0.319 1 91.94 84 GLN B O 1
ATOM 1778 N N . LEU B 1 85 ? 6.098 1.766 -2.074 1 92.31 85 LEU B N 1
ATOM 1779 C CA . LEU B 1 85 ? 5.57 3.074 -2.449 1 92.31 85 LEU B CA 1
ATOM 1780 C C . LEU B 1 85 ? 4.641 3.615 -1.368 1 92.31 85 LEU B C 1
ATOM 1782 O O . LEU B 1 85 ? 4.738 4.785 -0.992 1 92.31 85 LEU B O 1
ATOM 1786 N N . HIS B 1 86 ? 3.807 2.742 -0.921 1 92.56 86 HIS B N 1
ATOM 1787 C CA . HIS B 1 86 ? 2.854 3.145 0.108 1 92.56 86 HIS B CA 1
ATOM 1788 C C . HIS B 1 86 ? 3.566 3.514 1.404 1 92.56 86 HIS B C 1
ATOM 1790 O O . HIS B 1 86 ? 3.188 4.477 2.074 1 92.56 86 HIS B O 1
ATOM 1796 N N . ARG B 1 87 ? 4.598 2.828 1.781 1 91.75 87 ARG B N 1
ATOM 1797 C CA . ARG B 1 87 ? 5.355 3.139 2.988 1 91.75 87 ARG B CA 1
ATOM 1798 C C . ARG B 1 87 ? 5.957 4.539 2.91 1 91.75 87 ARG B C 1
ATOM 1800 O O . ARG B 1 87 ? 5.863 5.316 3.863 1 91.75 87 ARG B O 1
ATOM 1807 N N . HIS B 1 88 ? 6.523 4.906 1.83 1 94.44 88 HIS B N 1
ATOM 1808 C CA . HIS B 1 88 ? 7.137 6.215 1.633 1 94.44 88 HIS B CA 1
ATOM 1809 C C . HIS B 1 88 ? 6.086 7.324 1.681 1 94.44 88 HIS B C 1
ATOM 1811 O O . HIS B 1 88 ? 6.309 8.367 2.301 1 94.44 88 HIS B O 1
ATOM 1817 N N . ARG B 1 89 ? 5.035 7.039 1.062 1 93.94 89 ARG B N 1
ATOM 1818 C CA . ARG B 1 89 ? 3.969 8.031 1.005 1 93.94 89 ARG B CA 1
ATOM 1819 C C . ARG B 1 89 ? 3.377 8.281 2.389 1 93.94 89 ARG B C 1
ATOM 1821 O O . ARG B 1 89 ? 3.152 9.43 2.775 1 93.94 89 ARG B O 1
ATOM 1828 N N . VAL B 1 90 ? 3.162 7.27 3.109 1 94.38 90 VAL B N 1
ATOM 1829 C CA . VAL B 1 90 ? 2.605 7.375 4.453 1 94.38 90 VAL B CA 1
ATOM 1830 C C . VAL B 1 90 ? 3.586 8.109 5.363 1 94.38 90 VAL B C 1
ATOM 1832 O O . VAL B 1 90 ? 3.191 9.008 6.113 1 94.38 90 VAL B O 1
ATOM 1835 N N . GLN B 1 91 ? 4.766 7.805 5.281 1 95.12 91 GLN B N 1
ATOM 1836 C CA . GLN B 1 91 ? 5.785 8.469 6.086 1 95.12 91 GLN B CA 1
ATOM 1837 C C . GLN B 1 91 ? 5.844 9.961 5.773 1 95.12 91 GLN B C 1
ATOM 1839 O O . GLN B 1 91 ? 5.906 10.789 6.684 1 95.12 91 GLN B O 1
ATOM 1844 N N . TRP B 1 92 ? 5.871 10.258 4.543 1 95.25 92 TRP B N 1
ATOM 1845 C CA . TRP B 1 92 ? 5.891 11.648 4.109 1 95.25 92 TRP B CA 1
ATOM 1846 C C . TRP B 1 92 ? 4.672 12.398 4.637 1 95.25 92 TRP B C 1
ATOM 1848 O O . TRP B 1 92 ? 4.797 13.508 5.156 1 95.25 92 TRP B O 1
ATOM 1858 N N . LEU B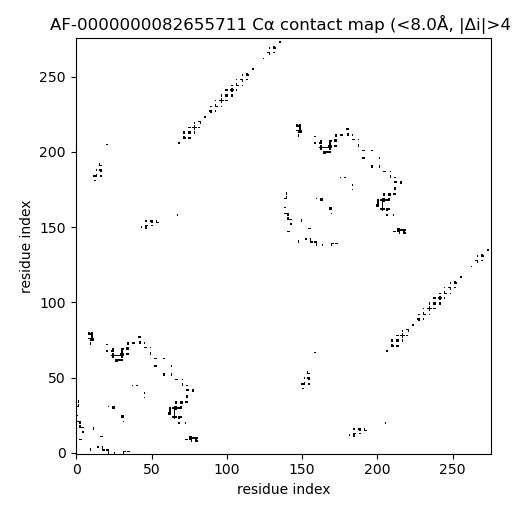 1 93 ? 3.52 11.789 4.531 1 95.06 93 LEU B N 1
ATOM 1859 C CA . LEU B 1 93 ? 2.285 12.43 4.977 1 95.06 93 LEU B CA 1
ATOM 1860 C C . LEU B 1 93 ? 2.277 12.594 6.492 1 95.06 93 LEU B C 1
ATOM 1862 O O . LEU B 1 93 ? 1.785 13.602 7.008 1 95.06 93 LEU B O 1
ATOM 1866 N N . HIS B 1 94 ? 2.824 11.641 7.223 1 94.88 94 HIS B N 1
ATOM 1867 C CA . HIS B 1 94 ? 2.965 11.75 8.672 1 94.88 94 HIS B CA 1
ATOM 1868 C C . HIS B 1 94 ? 3.846 12.938 9.047 1 94.88 94 HIS B C 1
ATOM 1870 O O . HIS B 1 94 ? 3.49 13.727 9.93 1 94.88 94 HIS B O 1
ATOM 1876 N N . ASP B 1 95 ? 4.922 13.031 8.422 1 94.44 95 ASP B N 1
ATOM 1877 C CA . ASP B 1 95 ? 5.855 14.125 8.688 1 94.44 95 ASP B CA 1
ATOM 1878 C C . ASP B 1 95 ? 5.219 15.477 8.367 1 94.44 95 ASP B C 1
ATOM 1880 O O . ASP B 1 95 ? 5.359 16.422 9.141 1 94.44 95 ASP B O 1
ATOM 1884 N N . PHE B 1 96 ? 4.617 15.477 7.254 1 95 96 PHE B N 1
ATOM 1885 C CA . PHE B 1 96 ? 3.939 16.688 6.801 1 95 96 PHE B CA 1
ATOM 1886 C C . PHE B 1 96 ? 2.855 17.094 7.789 1 95 96 PHE B C 1
ATOM 1888 O O . PHE B 1 96 ? 2.752 18.281 8.148 1 95 96 PHE B O 1
ATOM 1895 N N . ALA B 1 97 ? 2.039 16.281 8.203 1 93.69 97 ALA B N 1
ATOM 1896 C CA . ALA B 1 97 ? 1.012 16.547 9.203 1 93.69 97 ALA B CA 1
ATOM 1897 C C . ALA B 1 97 ? 1.636 17.016 10.516 1 93.69 97 ALA B C 1
ATOM 1899 O O . ALA B 1 97 ? 1.13 17.953 11.156 1 93.69 97 ALA B O 1
ATOM 1900 N N . GLY B 1 98 ? 2.656 16.391 10.859 1 93.81 98 GLY B N 1
ATOM 1901 C CA . GLY B 1 98 ? 3.355 16.781 12.07 1 93.81 98 GLY B CA 1
ATOM 1902 C C . GLY B 1 98 ? 3.859 18.219 12.023 1 93.81 98 GLY B C 1
ATOM 1903 O O . GLY B 1 98 ? 3.75 18.953 13.008 1 93.81 98 GLY B O 1
ATOM 1904 N N . LEU B 1 99 ? 4.398 18.625 10.953 1 94.94 99 LEU B N 1
ATOM 1905 C CA . LEU B 1 99 ? 4.879 19.984 10.758 1 94.94 99 LEU B CA 1
ATOM 1906 C C . LEU B 1 99 ? 3.742 21 10.914 1 94.94 99 LEU B C 1
ATOM 1908 O O . LEU B 1 99 ? 3.879 21.984 11.633 1 94.94 99 LEU B O 1
ATOM 1912 N N . HIS B 1 100 ? 2.676 20.734 10.352 1 93.12 100 HIS B N 1
ATOM 1913 C CA . HIS B 1 100 ? 1.549 21.656 10.406 1 93.12 100 HIS B CA 1
ATOM 1914 C C . HIS B 1 100 ? 0.913 21.672 11.797 1 93.12 100 HIS B C 1
ATOM 1916 O O . HIS B 1 100 ? 0.486 22.734 12.273 1 93.12 100 HIS B O 1
ATOM 1922 N N . ARG B 1 101 ? 0.889 20.5 12.336 1 94.88 101 ARG B N 1
ATOM 1923 C CA . ARG B 1 101 ? 0.392 20.422 13.703 1 94.88 101 ARG B CA 1
ATOM 1924 C C . ARG B 1 101 ? 1.253 21.266 14.641 1 94.88 101 ARG B C 1
ATOM 1926 O O . ARG B 1 101 ? 0.732 22.047 15.438 1 94.88 101 ARG B O 1
ATOM 1933 N N . SER B 1 102 ? 2.477 21.156 14.547 1 96.12 102 SER B N 1
ATOM 1934 C CA . SER B 1 102 ? 3.398 21.938 15.359 1 96.12 102 SER B CA 1
ATOM 1935 C C . SER B 1 102 ? 3.264 23.422 15.078 1 96.12 102 SER B C 1
ATOM 1937 O O . SER B 1 102 ? 3.264 24.234 16 1 96.12 102 SER B O 1
ATOM 1939 N N . ALA B 1 103 ? 3.168 23.719 13.844 1 95.38 103 ALA B N 1
ATOM 1940 C CA . ALA B 1 103 ? 2.998 25.109 13.461 1 95.38 103 ALA B CA 1
ATOM 1941 C C . ALA B 1 103 ? 1.721 25.688 14.062 1 95.38 103 ALA B C 1
ATOM 1943 O O . ALA B 1 103 ? 1.73 26.797 14.609 1 95.38 103 ALA B O 1
ATOM 1944 N N . ALA B 1 104 ? 0.658 25.031 14 1 95.62 104 ALA B N 1
ATOM 1945 C CA . ALA B 1 104 ? -0.609 25.484 14.57 1 95.62 104 ALA B CA 1
ATOM 1946 C C . ALA B 1 104 ? -0.504 25.656 16.078 1 95.62 104 ALA B C 1
ATOM 1948 O O . ALA B 1 104 ? -1.006 26.641 16.641 1 95.62 104 ALA B O 1
ATOM 1949 N N . GLN B 1 105 ? 0.117 24.688 16.656 1 96.69 105 GLN B N 1
ATOM 1950 C CA . GLN B 1 105 ? 0.296 24.766 18.109 1 96.69 105 GLN B CA 1
ATOM 1951 C C . GLN B 1 105 ? 1.129 25.984 18.484 1 96.69 105 GLN B C 1
ATOM 1953 O O . GLN B 1 105 ? 0.81 26.672 19.453 1 96.69 105 GLN B O 1
ATOM 1958 N N . ALA B 1 106 ? 2.141 26.25 17.766 1 97.38 106 ALA B N 1
ATOM 1959 C CA . ALA B 1 106 ? 2.979 27.422 18.016 1 97.38 106 ALA B CA 1
ATOM 1960 C C . ALA B 1 106 ? 2.197 28.719 17.781 1 97.38 106 ALA B C 1
ATOM 1962 O O . ALA B 1 106 ? 2.256 29.641 18.609 1 97.38 106 ALA B O 1
ATOM 1963 N N . LEU B 1 107 ? 1.462 28.703 16.734 1 97.69 107 LEU B N 1
ATOM 1964 C CA . LEU B 1 107 ? 0.671 29.875 16.406 1 97.69 107 LEU B CA 1
ATOM 1965 C C . LEU B 1 107 ? -0.412 30.125 17.453 1 97.69 107 LEU B C 1
ATOM 1967 O O . LEU B 1 107 ? -0.698 31.266 17.797 1 97.69 107 LEU B O 1
ATOM 1971 N N . ALA B 1 108 ? -0.979 29.156 17.922 1 97.38 108 ALA B N 1
ATOM 1972 C CA . ALA B 1 108 ? -1.972 29.281 19 1 97.38 108 ALA B CA 1
ATOM 1973 C C . ALA B 1 108 ? -1.352 29.859 20.266 1 97.38 108 ALA B C 1
ATOM 1975 O O . ALA B 1 108 ? -1.95 30.719 20.906 1 97.38 108 ALA B O 1
ATOM 1976 N N . SER B 1 109 ? -0.236 29.391 20.578 1 98 109 SER B N 1
ATOM 1977 C CA . SER B 1 109 ? 0.489 29.922 21.734 1 98 109 SER B CA 1
ATOM 1978 C C . SER B 1 109 ? 0.82 31.406 21.547 1 98 109 SER B C 1
ATOM 1980 O O . SER B 1 109 ? 0.641 32.219 22.453 1 98 109 SER B O 1
ATOM 1982 N N . ASP B 1 110 ? 1.246 31.703 20.375 1 97.69 110 ASP B N 1
ATOM 1983 C CA . ASP B 1 110 ? 1.558 33.094 20.031 1 97.69 110 ASP B CA 1
ATOM 1984 C C . ASP B 1 110 ? 0.322 33.969 20.172 1 97.69 110 ASP B C 1
ATOM 1986 O O . ASP B 1 110 ? 0.406 35.094 20.672 1 97.69 110 ASP B O 1
ATOM 1990 N N . LEU B 1 111 ? -0.72 33.438 19.719 1 97.75 111 LEU B N 1
ATOM 1991 C CA . LEU B 1 111 ? -1.972 34.188 19.797 1 97.75 111 LEU B CA 1
ATOM 1992 C C . LEU B 1 111 ? -2.375 34.438 21.25 1 97.75 111 LEU B C 1
ATOM 1994 O O . LEU B 1 111 ? -2.801 35.531 21.594 1 97.75 111 LEU B O 1
ATOM 1998 N N . THR B 1 112 ? -2.211 33.5 22.031 1 97.06 112 THR B N 1
ATOM 1999 C CA . THR B 1 112 ? -2.52 33.594 23.453 1 97.06 112 THR B CA 1
ATOM 2000 C C . THR B 1 112 ? -1.602 34.625 24.125 1 97.06 112 THR B C 1
ATOM 2002 O O . THR B 1 112 ? -2.059 35.469 24.906 1 97.06 112 THR B O 1
ATOM 2005 N N . LEU B 1 113 ? -0.356 34.594 23.828 1 97.69 113 LEU B N 1
ATOM 2006 C CA . LEU B 1 113 ? 0.625 35.531 24.391 1 97.69 113 LEU B CA 1
ATOM 2007 C C . LEU B 1 113 ? 0.339 36.938 23.938 1 97.69 113 LEU B C 1
ATOM 2009 O O . LEU B 1 113 ? 0.366 37.875 24.766 1 97.69 113 LEU B O 1
ATOM 2013 N N . LEU B 1 114 ? -0.001 37.062 22.703 1 97.69 114 LEU B N 1
ATOM 2014 C CA . LEU B 1 114 ? -0.302 38.406 22.172 1 97.69 114 LEU B CA 1
ATOM 2015 C C . LEU B 1 114 ? -1.562 38.969 22.812 1 97.69 114 LEU B C 1
ATOM 2017 O O . LEU B 1 114 ? -1.61 40.156 23.156 1 97.69 114 LEU B O 1
ATOM 2021 N N . ALA B 1 115 ? -2.443 38.125 23.031 1 96.88 115 ALA B N 1
ATOM 2022 C CA . ALA B 1 115 ? -3.686 38.531 23.672 1 96.88 115 ALA B CA 1
ATOM 2023 C C . ALA B 1 115 ? -3.443 38.969 25.109 1 96.88 115 ALA B C 1
ATOM 2025 O O . ALA B 1 115 ? -3.98 39.969 25.562 1 96.88 115 ALA B O 1
ATOM 2026 N N . ALA B 1 116 ? -2.641 38.281 25.766 1 97.12 116 ALA B N 1
ATOM 2027 C CA . ALA B 1 116 ? -2.303 38.594 27.156 1 97.12 116 ALA B CA 1
ATOM 2028 C C . ALA B 1 116 ? -1.521 39.906 27.234 1 97.12 116 ALA B C 1
ATOM 2030 O O . ALA B 1 116 ? -1.786 40.75 28.109 1 97.12 116 ALA B O 1
ATOM 2031 N N . GLN B 1 117 ? -0.657 40.094 26.359 1 95.88 117 GLN B N 1
ATOM 2032 C CA . GLN B 1 117 ? 0.129 41.344 26.297 1 95.88 117 GLN B CA 1
ATOM 2033 C C . GLN B 1 117 ? -0.762 42.531 26.031 1 95.88 117 GLN B C 1
ATOM 2035 O O . GLN B 1 117 ? -0.592 43.594 26.641 1 95.88 117 GLN B O 1
ATOM 2040 N N . HIS B 1 118 ? -1.683 42.406 25.156 1 95.19 118 HIS B N 1
ATOM 2041 C CA . HIS B 1 118 ? -2.625 43.469 24.828 1 95.19 118 HIS B CA 1
ATOM 2042 C C . HIS B 1 118 ? -3.461 43.844 26.047 1 95.19 118 HIS B C 1
ATOM 2044 O O . HIS B 1 118 ? -3.682 45.031 26.297 1 95.19 118 HIS B O 1
ATOM 2050 N N . GLU B 1 119 ? -3.818 42.875 26.766 1 94.56 119 GLU B N 1
ATOM 2051 C CA . GLU B 1 119 ? -4.613 43.125 27.953 1 94.56 119 GLU B CA 1
ATOM 2052 C C . GLU B 1 119 ? -3.809 43.906 29 1 94.56 119 GLU B C 1
ATOM 2054 O O . GLU B 1 119 ? -4.312 44.875 29.594 1 94.56 119 GLU B O 1
ATOM 2059 N N . VAL B 1 120 ? -2.605 43.562 29.156 1 95.88 120 VAL B N 1
ATOM 2060 C CA . VAL B 1 120 ? -1.732 44.219 30.109 1 95.88 120 VAL B CA 1
ATOM 2061 C C . VAL B 1 120 ? -1.49 45.656 29.672 1 95.88 120 VAL B C 1
ATOM 2063 O O . VAL B 1 120 ? -1.579 46.594 30.484 1 95.88 120 VAL B O 1
ATOM 2066 N N . GLU B 1 121 ? -1.301 45.906 28.406 1 93.62 121 GLU B N 1
ATOM 2067 C CA . GLU B 1 121 ? -1.03 47.25 27.859 1 93.62 121 GLU B CA 1
ATOM 2068 C C . GLU B 1 121 ? -2.26 48.156 27.969 1 93.62 121 GLU B C 1
ATOM 2070 O O . GLU B 1 121 ? -2.145 49.344 28.266 1 93.62 121 GLU B O 1
ATOM 2075 N N . ARG B 1 122 ? -3.359 47.531 27.812 1 91.62 122 ARG B N 1
ATOM 2076 C CA . ARG B 1 122 ? -4.605 48.281 27.922 1 91.62 122 ARG B CA 1
ATOM 2077 C C . ARG B 1 122 ? -4.848 48.719 29.359 1 91.62 122 ARG B C 1
ATOM 2079 O O . ARG B 1 122 ? -5.219 49.875 29.594 1 91.62 122 ARG B O 1
ATOM 2086 N N . LYS B 1 123 ? -4.508 47.969 30.281 1 94 123 LYS B N 1
ATOM 2087 C CA . LYS B 1 123 ? -4.68 48.312 31.688 1 94 123 LYS B CA 1
ATOM 2088 C C . LYS B 1 123 ? -3.678 49.375 32.125 1 94 123 LYS B C 1
ATOM 2090 O O . LYS B 1 123 ? -4.027 50.281 32.844 1 94 123 LYS B O 1
ATOM 2095 N N . GLU B 1 124 ? -2.535 49.25 31.578 1 94.38 124 GLU B N 1
ATOM 2096 C CA . GLU B 1 124 ? -1.501 50.25 31.891 1 94.38 124 GLU B CA 1
ATOM 2097 C C . GLU B 1 124 ? -1.84 51.594 31.297 1 94.38 124 GLU B C 1
ATOM 2099 O O . GLU B 1 124 ? -1.671 52.625 31.969 1 94.38 124 GLU B O 1
ATOM 2104 N N . ALA B 1 125 ? -2.375 51.531 30.094 1 92 125 ALA B N 1
ATOM 2105 C CA . ALA B 1 125 ? -2.752 52.781 29.453 1 92 125 ALA B CA 1
ATOM 2106 C C . ALA B 1 125 ? -3.918 53.469 30.188 1 92 125 ALA B C 1
ATOM 2108 O O . ALA B 1 125 ? -3.912 54.656 30.406 1 92 125 ALA B O 1
ATOM 2109 N N . ALA B 1 126 ? -4.848 52.656 30.562 1 92.5 126 ALA B N 1
ATOM 2110 C CA . ALA B 1 126 ? -5.988 53.188 31.312 1 92.5 126 ALA B CA 1
ATOM 2111 C C . ALA B 1 126 ? -5.547 53.75 32.656 1 92.5 126 ALA B C 1
ATOM 2113 O O . ALA B 1 126 ? -6.023 54.812 33.062 1 92.5 126 ALA B O 1
ATOM 2114 N N . PHE B 1 127 ? -4.57 53.125 33.219 1 95.81 127 PHE B N 1
ATOM 2115 C CA . PHE B 1 127 ? -4.047 53.594 34.5 1 95.81 127 PHE B CA 1
ATOM 2116 C C . PHE B 1 127 ? -3.314 54.906 34.344 1 95.81 127 PHE B C 1
ATOM 2118 O O . PHE B 1 127 ? -3.51 55.844 35.125 1 95.81 127 PHE B O 1
ATOM 2125 N N . ARG B 1 128 ? -2.602 55.125 33.406 1 93.38 128 ARG B N 1
ATOM 2126 C CA . ARG B 1 128 ? -1.86 56.375 33.125 1 93.38 128 ARG B CA 1
ATOM 2127 C C . ARG B 1 128 ? -2.809 57.531 32.844 1 93.38 128 ARG B C 1
ATOM 2129 O O . ARG B 1 128 ? -2.596 58.656 33.281 1 93.38 128 ARG B O 1
ATOM 2136 N N . LEU B 1 129 ? -3.791 57.25 32.062 1 92.12 129 LEU B N 1
ATOM 2137 C CA . LEU B 1 129 ? -4.785 58.281 31.734 1 92.12 129 LEU B CA 1
ATOM 2138 C C . LEU B 1 129 ? -5.516 58.719 33 1 92.12 129 LEU B C 1
ATOM 2140 O O . LEU B 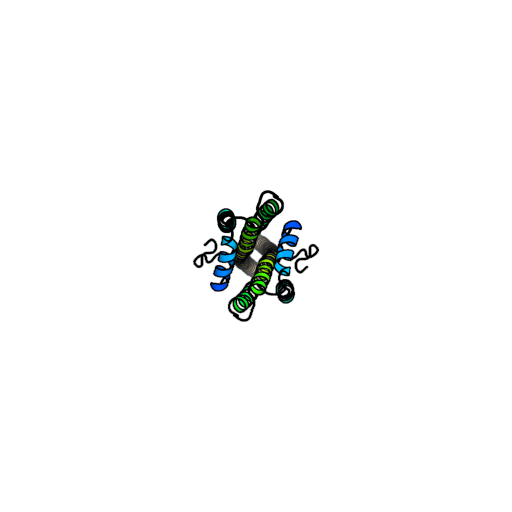1 129 ? -5.73 59.938 33.188 1 92.12 129 LEU B O 1
ATOM 2144 N N . GLN B 1 130 ? -5.824 57.75 33.875 1 93.12 130 GLN B N 1
ATOM 2145 C CA . GLN B 1 130 ? -6.504 58.062 35.125 1 93.12 130 GLN B CA 1
ATOM 2146 C C . GLN B 1 130 ? -5.621 58.938 36.031 1 93.12 130 GLN B C 1
ATOM 2148 O O . GLN B 1 130 ? -6.098 59.906 36.625 1 93.12 130 GLN B O 1
ATOM 2153 N N . LEU B 1 131 ? -4.344 58.625 36.031 1 92.31 131 LEU B N 1
ATOM 2154 C CA . LEU B 1 131 ? -3.396 59.406 36.844 1 92.31 131 LEU B CA 1
ATOM 2155 C C . LEU B 1 131 ? -3.262 60.812 36.312 1 92.31 131 LEU B C 1
ATOM 2157 O O . LEU B 1 131 ? -3.232 61.781 37.094 1 92.31 131 LEU B O 1
ATOM 2161 N N . THR B 1 132 ? -3.314 60.938 35.031 1 91.12 132 THR B N 1
ATOM 2162 C CA . THR B 1 132 ? -3.186 62.25 34.406 1 91.12 132 THR B CA 1
ATOM 2163 C C . THR B 1 132 ? -4.445 63.094 34.625 1 91.12 132 THR B C 1
ATOM 2165 O O . THR B 1 132 ? -4.359 64.25 34.906 1 91.12 132 THR B O 1
ATOM 2168 N N . GLN B 1 133 ? -5.609 62.469 34.688 1 88.88 133 GLN B N 1
ATOM 2169 C CA . GLN B 1 133 ? -6.871 63.156 34.906 1 88.88 133 GLN B CA 1
ATOM 2170 C C . GLN B 1 133 ? -7.031 63.562 36.344 1 88.88 133 GLN B C 1
ATOM 2172 O O . GLN B 1 133 ? -7.574 64.625 36.656 1 88.88 133 GLN B O 1
ATOM 2177 N N . ALA B 1 134 ? -6.477 62.844 37.188 1 89.5 134 ALA B N 1
ATOM 2178 C CA . ALA B 1 134 ? -6.547 63.156 38.625 1 89.5 134 ALA B CA 1
ATOM 2179 C C . ALA B 1 134 ? -5.668 64.375 38.938 1 89.5 134 ALA B C 1
ATOM 2181 O O . ALA B 1 134 ? -6.004 65.188 39.812 1 89.5 134 ALA B O 1
ATOM 2182 N N . THR B 1 135 ? -4.676 64.625 38.312 1 85.94 135 THR B N 1
ATOM 2183 C CA . THR B 1 135 ? -3.801 65.75 38.5 1 85.94 135 THR B CA 1
ATOM 2184 C C . THR B 1 135 ? -4.465 67 38 1 85.94 135 THR B C 1
ATOM 2186 O O . THR B 1 135 ? -4.195 68.125 38.5 1 85.94 135 THR B O 1
ATOM 2189 N N . LEU B 1 136 ? -5.328 67.062 37.031 1 78.81 136 LEU B N 1
ATOM 2190 C CA . LEU B 1 136 ? -6.066 68.188 36.5 1 78.81 136 LEU B CA 1
ATOM 2191 C C . LEU B 1 136 ? -7.207 68.562 37.438 1 78.81 136 LEU B C 1
ATOM 2193 O O . LEU B 1 136 ? -7.527 69.75 37.562 1 78.81 136 LEU B O 1
ATOM 2197 N N . ALA B 1 137 ? -7.762 67.625 38.125 1 78.56 137 ALA B N 1
ATOM 2198 C CA . ALA B 1 137 ? -8.875 67.938 39.031 1 78.56 137 ALA B CA 1
ATOM 2199 C C . ALA B 1 137 ? -8.367 68.5 40.344 1 78.56 137 ALA B C 1
ATOM 2201 O O . ALA B 1 137 ? -9.133 69.125 41.094 1 78.56 137 ALA B O 1
ATOM 2202 N N . GLU B 1 138 ? -7.207 68.438 40.75 1 66.62 138 GLU B N 1
ATOM 2203 C CA . GLU B 1 138 ? -6.684 69.188 41.906 1 66.62 138 GLU B CA 1
ATOM 2204 C C . GLU B 1 138 ? -6.164 70.562 41.5 1 66.62 138 GLU B C 1
ATOM 2206 O O . GLU B 1 138 ? -6.34 71.562 42.219 1 66.62 138 GLU B O 1
#

Organism: Bison bison bison (NCBI:txid43346)

Solvent-accessible surface area (backbone atoms only — not comparable to full-atom values): 14267 Å² total; per-residue (Å²): 118,66,66,48,90,82,44,82,61,46,56,70,87,49,65,70,50,41,52,52,53,34,54,52,13,58,72,18,75,51,2,38,50,48,34,66,74,46,69,86,52,54,56,69,58,45,50,52,52,49,41,54,47,70,69,35,84,84,53,52,67,59,38,42,50,5,32,49,49,23,44,34,49,46,25,30,16,43,30,43,53,49,50,55,53,46,52,54,51,46,52,52,39,51,53,52,28,49,51,29,42,50,47,25,53,50,36,49,51,49,40,53,51,51,51,51,50,48,52,52,51,51,53,51,50,52,48,52,44,51,56,54,52,53,62,65,74,106,116,65,64,48,89,83,45,82,61,46,57,73,87,51,65,69,50,40,52,52,52,34,54,53,12,57,72,18,75,52,2,38,51,48,34,66,76,46,69,85,53,55,57,68,57,45,50,52,54,48,41,52,47,68,69,36,84,84,52,51,67,59,39,44,52,5,33,49,48,23,45,34,49,47,24,30,17,44,31,40,53,50,51,55,53,47,52,53,51,45,51,50,38,51,52,52,28,49,52,29,42,50,47,26,53,51,36,48,51,50,39,52,52,51,51,52,51,47,52,53,51,51,52,51,50,53,48,50,45,52,56,55,53,54,63,68,73,106

Nearest PDB structures (foldseek):
  3ncc-assembly1_A  TM=4.125E-01  e=2.327E+00  Homo sapiens
  3ncc-assembly1_A  TM=4.127E-01  e=3.068E+00  Homo sapiens